Protein AF-G9BDI1-F1 (afdb_monomer)

InterPro domains:
  IPR001003 MHC class II, alpha chain, N-terminal [PF00993] (4-80)
  IPR001003 MHC class II, alpha chain, N-terminal [SM00920] (2-82)
  IPR003006 Immunoglobulin/major histocompatibility complex, conserved site [PS00290] (160-166)
  IPR003597 Immunoglobulin C1-set [PF07654] (90-169)
  IPR003597 Immunoglobulin C1-set [SM00407] (101-172)
  IPR007110 Immunoglobulin-like domain [PS50835] (84-174)
  IPR011162 MHC classes I/II-like antigen recognition protein [SSF54452] (2-79)
  IPR013783 Immunoglobulin-like fold [G3DSA:2.60.40.10] (76-177)
  IPR014745 MHC class II, alpha/beta chain, N-terminal [G3DSA:3.10.320.10] (1-74)
  IPR036179 Immunoglobulin-like domain superfamily [SSF48726] (84-177)
  IPR050160 Major Histocompatibility Complex/Immunoglobulin [PTHR19944] (19-177)

Structure (mmCIF, N/CA/C/O backbone):
data_AF-G9BDI1-F1
#
_entry.id   AF-G9BDI1-F1
#
loop_
_atom_site.group_PDB
_atom_site.id
_atom_site.type_symbol
_atom_site.label_atom_id
_atom_site.label_alt_id
_atom_site.label_comp_id
_atom_site.label_asym_id
_atom_site.label_entity_id
_atom_site.label_seq_id
_atom_site.pdbx_PDB_ins_code
_atom_site.Cartn_x
_atom_site.Cartn_y
_atom_site.Cartn_z
_atom_site.occupancy
_atom_site.B_iso_or_equiv
_atom_site.auth_seq_id
_atom_site.auth_comp_id
_atom_site.auth_asym_id
_atom_site.auth_atom_id
_atom_site.pdbx_PDB_model_num
ATOM 1 N N . LEU A 1 1 ? -13.506 -18.077 -15.151 1.00 86.12 1 LEU A N 1
ATOM 2 C CA . LEU A 1 1 ? -12.200 -17.583 -15.634 1.00 86.12 1 LEU A CA 1
ATOM 3 C C . LEU A 1 1 ? -11.584 -16.848 -14.458 1.00 86.12 1 LEU A C 1
ATOM 5 O O . LEU A 1 1 ? -12.329 -16.108 -13.832 1.00 86.12 1 LEU A O 1
ATOM 9 N N . HIS A 1 2 ? -10.319 -17.114 -14.142 1.00 93.38 2 HIS A N 1
ATOM 10 C CA . HIS A 1 2 ? -9.583 -16.470 -13.048 1.00 93.38 2 HIS A CA 1
ATOM 11 C C . HIS A 1 2 ? -8.566 -15.480 -13.629 1.00 93.38 2 HIS A C 1
ATOM 13 O O . HIS A 1 2 ? -8.151 -15.653 -14.781 1.00 93.38 2 HIS A O 1
ATOM 19 N N . VAL A 1 3 ? -8.195 -14.456 -12.863 1.00 93.06 3 VAL A N 1
ATOM 20 C CA . VAL A 1 3 ? -7.241 -13.411 -13.256 1.00 93.06 3 VAL A CA 1
ATOM 21 C C . VAL A 1 3 ? -5.969 -13.552 -12.431 1.00 93.06 3 VAL A C 1
ATOM 23 O O . VAL A 1 3 ? -5.988 -13.362 -11.219 1.00 93.06 3 VAL A O 1
ATOM 26 N N . ASP A 1 4 ? -4.866 -13.848 -13.108 1.00 94.00 4 ASP A N 1
ATOM 27 C CA . ASP A 1 4 ? -3.515 -13.806 -12.549 1.00 94.00 4 ASP A CA 1
ATOM 28 C C . ASP A 1 4 ? -2.854 -12.489 -12.978 1.00 94.00 4 ASP A C 1
ATOM 30 O O . ASP A 1 4 ? -2.823 -12.166 -14.172 1.00 94.00 4 ASP A O 1
ATOM 34 N N . LEU A 1 5 ? -2.393 -11.702 -12.005 1.00 94.94 5 LEU A N 1
ATOM 35 C CA . LEU A 1 5 ? -1.815 -10.383 -12.224 1.00 94.94 5 LEU A CA 1
ATOM 36 C C . LEU A 1 5 ? -0.450 -10.254 -11.542 1.00 94.94 5 LEU A C 1
ATOM 38 O O . LEU A 1 5 ? -0.341 -10.237 -10.314 1.00 94.94 5 LEU A O 1
ATOM 42 N N . SER A 1 6 ? 0.573 -10.039 -12.369 1.00 95.19 6 SER A N 1
ATOM 43 C CA . SER A 1 6 ? 1.916 -9.642 -11.949 1.00 95.19 6 SER A CA 1
ATOM 44 C C . SER A 1 6 ? 2.091 -8.132 -12.079 1.00 95.19 6 SER A C 1
ATOM 46 O O . SER A 1 6 ? 1.862 -7.566 -13.149 1.00 95.19 6 SER A O 1
ATOM 48 N N . ILE A 1 7 ? 2.549 -7.487 -11.011 1.00 95.06 7 ILE A N 1
ATOM 49 C CA . ILE A 1 7 ? 2.829 -6.051 -10.959 1.00 95.06 7 ILE A CA 1
ATOM 50 C C . ILE A 1 7 ? 4.327 -5.873 -10.743 1.00 95.06 7 ILE A C 1
ATOM 52 O O . ILE A 1 7 ? 4.850 -6.342 -9.740 1.00 95.06 7 ILE A O 1
ATOM 56 N N . THR A 1 8 ? 4.989 -5.154 -11.652 1.00 96.19 8 THR A N 1
ATOM 57 C CA . THR A 1 8 ? 6.371 -4.682 -11.490 1.00 96.19 8 THR A CA 1
ATOM 58 C C . THR A 1 8 ? 6.379 -3.167 -11.632 1.00 96.19 8 THR A C 1
ATOM 60 O O . THR A 1 8 ? 6.117 -2.630 -12.710 1.00 96.19 8 THR A O 1
ATOM 63 N N . GLY A 1 9 ? 6.681 -2.466 -10.545 1.00 94.94 9 GLY A N 1
ATOM 64 C CA . GLY A 1 9 ? 6.759 -1.010 -10.498 1.00 94.94 9 GLY A CA 1
ATOM 65 C C . GLY A 1 9 ? 8.125 -0.542 -10.016 1.00 94.94 9 GLY A C 1
ATOM 66 O O . GLY A 1 9 ? 8.7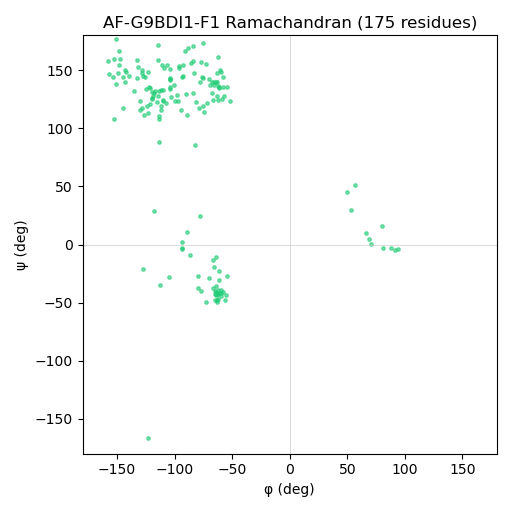70 -1.206 -9.208 1.00 94.94 9 GLY A O 1
ATOM 67 N N . CYS A 1 10 ? 8.581 0.613 -10.497 1.00 96.38 10 CYS A N 1
ATOM 68 C CA . CYS A 1 10 ? 9.775 1.256 -9.961 1.00 96.38 10 CYS A CA 1
ATOM 69 C C . CYS A 1 10 ? 9.709 2.779 -10.076 1.00 96.38 10 CYS A C 1
ATOM 71 O O . CYS A 1 10 ? 9.176 3.345 -11.033 1.00 96.38 10 CYS A O 1
ATOM 73 N N . SER A 1 11 ? 10.320 3.446 -9.103 1.00 93.44 11 SER A N 1
ATOM 74 C CA . SER A 1 11 ? 10.605 4.876 -9.120 1.00 93.44 11 SER A CA 1
ATOM 75 C C . SER A 1 11 ? 12.112 5.099 -8.926 1.00 93.44 11 SER A C 1
ATOM 77 O O . SER A 1 11 ? 12.920 4.177 -9.063 1.00 93.44 11 SER A O 1
ATOM 79 N N . ASP A 1 12 ? 12.529 6.333 -8.643 1.00 89.12 12 ASP A N 1
ATOM 80 C CA . ASP A 1 12 ? 13.918 6.599 -8.254 1.00 89.12 12 ASP A CA 1
ATOM 81 C C . ASP A 1 12 ? 14.228 6.035 -6.858 1.00 89.12 12 ASP A C 1
ATOM 83 O O . ASP A 1 12 ? 15.356 5.620 -6.595 1.00 89.12 12 ASP A O 1
ATOM 87 N N . THR A 1 13 ? 13.224 5.944 -5.985 1.00 89.69 13 THR A N 1
ATOM 88 C CA . THR A 1 13 ? 13.365 5.540 -4.578 1.00 89.69 13 THR A CA 1
ATOM 89 C C . THR A 1 13 ? 12.707 4.204 -4.273 1.00 89.69 13 THR A C 1
ATOM 91 O O . THR A 1 13 ? 13.269 3.409 -3.529 1.00 89.69 13 THR A O 1
ATOM 94 N N . ASP A 1 14 ? 11.585 3.909 -4.916 1.00 92.12 14 ASP A N 1
ATOM 95 C CA . ASP A 1 14 ? 10.694 2.807 -4.558 1.00 92.12 14 ASP A CA 1
ATOM 96 C C . ASP A 1 14 ? 10.724 1.713 -5.626 1.00 92.12 14 ASP A C 1
ATOM 98 O O . ASP A 1 14 ? 11.052 1.960 -6.791 1.00 92.12 14 ASP A O 1
ATOM 102 N N . GLY A 1 15 ? 10.416 0.491 -5.215 1.00 94.69 15 GLY A N 1
ATOM 103 C CA . GLY A 1 15 ? 10.271 -0.670 -6.082 1.00 94.69 15 GLY A CA 1
ATOM 104 C C . GLY A 1 15 ? 9.090 -1.498 -5.607 1.00 94.69 15 GLY A C 1
ATOM 105 O O . GLY A 1 15 ? 8.847 -1.566 -4.407 1.00 94.69 15 GLY A O 1
ATOM 106 N N . GLU A 1 16 ? 8.375 -2.093 -6.550 1.00 96.12 16 GLU A N 1
ATOM 107 C CA . GLU A 1 16 ? 7.196 -2.915 -6.308 1.00 96.12 16 GLU A CA 1
ATOM 108 C C . GLU A 1 16 ? 7.282 -4.178 -7.165 1.00 96.12 16 GLU A C 1
ATOM 110 O O . GLU A 1 16 ? 7.573 -4.086 -8.359 1.00 96.12 16 GLU A O 1
ATOM 115 N N . GLU A 1 17 ? 7.049 -5.336 -6.555 1.00 97.38 17 GLU A N 1
ATOM 116 C CA . GLU A 1 17 ? 6.894 -6.612 -7.252 1.00 97.38 17 GLU A CA 1
ATOM 117 C C . GLU A 1 17 ? 5.849 -7.436 -6.500 1.00 97.38 17 GLU A C 1
ATOM 119 O O . GLU A 1 17 ? 6.068 -7.788 -5.339 1.00 97.38 17 GLU A O 1
ATOM 124 N N . ALA A 1 18 ? 4.732 -7.749 -7.149 1.00 97.06 18 ALA A N 1
ATOM 125 C CA . ALA A 1 18 ? 3.635 -8.475 -6.523 1.00 97.06 18 ALA A CA 1
ATOM 126 C C . ALA A 1 18 ? 2.934 -9.419 -7.501 1.00 97.06 18 ALA A C 1
ATOM 128 O O . ALA A 1 18 ? 2.734 -9.087 -8.671 1.00 97.06 18 ALA A O 1
ATOM 129 N N . TYR A 1 19 ? 2.507 -10.570 -6.990 1.00 96.31 19 TYR A N 1
ATOM 130 C CA . TYR A 1 19 ? 1.666 -11.539 -7.680 1.00 96.31 19 TYR A CA 1
ATOM 131 C C . TYR A 1 19 ? 0.309 -11.608 -6.991 1.00 96.31 19 TYR A C 1
ATOM 133 O O . TYR A 1 19 ? 0.221 -11.706 -5.763 1.00 96.31 19 TYR A O 1
ATOM 141 N N . ASN A 1 20 ? -0.749 -11.553 -7.794 1.00 94.88 20 ASN A N 1
ATOM 142 C CA . ASN A 1 20 ? -2.122 -11.485 -7.323 1.00 94.88 20 ASN A CA 1
ATOM 143 C C . ASN A 1 20 ? -2.993 -12.487 -8.078 1.00 94.88 20 ASN A C 1
ATOM 145 O O . ASN A 1 20 ? -2.843 -12.645 -9.290 1.00 94.88 20 ASN A O 1
ATOM 149 N N . LEU A 1 21 ? -3.947 -13.094 -7.377 1.00 94.00 21 LEU A N 1
ATOM 150 C CA . LEU A 1 21 ? -4.941 -13.998 -7.946 1.00 94.00 21 LEU A CA 1
ATOM 151 C C . LEU A 1 21 ? -6.342 -13.484 -7.607 1.00 94.00 21 LEU A C 1
ATOM 153 O O . LEU A 1 21 ? -6.685 -13.337 -6.439 1.00 94.00 21 LEU A O 1
ATOM 157 N N . ASP A 1 22 ? -7.138 -13.177 -8.630 1.00 92.56 22 ASP A N 1
ATOM 158 C CA . ASP A 1 22 ? -8.509 -12.654 -8.512 1.00 92.56 22 ASP A CA 1
ATOM 159 C C . ASP A 1 22 ? -8.652 -11.410 -7.613 1.00 92.56 22 ASP A C 1
ATOM 161 O O . ASP A 1 22 ? -9.699 -11.167 -7.016 1.00 92.56 22 ASP A O 1
ATOM 165 N N . GLY A 1 23 ? -7.603 -10.588 -7.544 1.00 90.56 23 GLY A N 1
ATOM 166 C CA . GLY A 1 23 ? -7.587 -9.366 -6.735 1.00 90.56 23 GLY A CA 1
ATOM 167 C C . GLY A 1 23 ? -6.995 -9.520 -5.339 1.00 90.56 23 GLY A C 1
ATOM 168 O O . GLY A 1 23 ? -6.845 -8.509 -4.655 1.00 90.56 23 GLY A O 1
ATOM 169 N N . GLU A 1 24 ? -6.620 -10.737 -4.947 1.00 91.44 24 GLU A N 1
ATOM 170 C CA . GLU A 1 24 ? -5.961 -11.026 -3.676 1.00 91.44 24 GLU A CA 1
ATOM 171 C C . GLU A 1 24 ? -4.452 -11.195 -3.871 1.00 91.44 24 GLU A C 1
ATOM 173 O O . GLU A 1 24 ? -3.993 -11.855 -4.807 1.00 91.44 24 GLU A O 1
ATOM 178 N N . GLU A 1 25 ? -3.671 -10.611 -2.968 1.00 94.25 25 GLU A N 1
ATOM 179 C CA . GLU A 1 25 ? -2.214 -10.724 -2.958 1.00 94.25 25 GLU A CA 1
ATOM 180 C C . GLU A 1 25 ? -1.810 -12.136 -2.526 1.00 94.25 25 GLU A C 1
ATOM 182 O O . GLU A 1 25 ? -2.139 -12.584 -1.427 1.00 94.25 25 GLU A O 1
ATOM 187 N N . VAL A 1 26 ? -1.060 -12.843 -3.371 1.00 95.38 26 VAL A N 1
ATOM 188 C CA . VAL A 1 26 ? -0.556 -14.189 -3.049 1.00 95.38 26 VAL A CA 1
ATOM 189 C C . VAL A 1 26 ? 0.931 -14.179 -2.715 1.00 95.38 26 VAL A C 1
ATOM 191 O O . VAL A 1 26 ? 1.378 -15.001 -1.909 1.00 95.38 26 VAL A O 1
ATOM 194 N N . TRP A 1 27 ? 1.682 -13.221 -3.271 1.00 97.00 27 TRP A N 1
ATOM 195 C CA . TRP A 1 27 ? 3.091 -12.990 -2.965 1.00 97.00 27 TRP A CA 1
ATOM 196 C C . TRP A 1 27 ? 3.515 -11.554 -3.290 1.00 97.00 27 TRP A C 1
ATOM 198 O O . TRP A 1 27 ? 3.048 -10.986 -4.274 1.00 97.00 27 TRP A O 1
ATOM 208 N N . TYR A 1 28 ? 4.440 -10.979 -2.522 1.00 97.56 28 TYR A N 1
ATOM 209 C CA . TYR A 1 28 ? 5.106 -9.722 -2.880 1.00 97.56 28 TYR A CA 1
ATOM 210 C C . TYR A 1 28 ? 6.553 -9.647 -2.376 1.00 97.56 28 TYR A C 1
ATOM 212 O O . TYR A 1 28 ? 6.947 -10.347 -1.437 1.00 97.56 28 TYR A O 1
ATOM 220 N N . ALA A 1 29 ? 7.357 -8.777 -2.988 1.00 97.69 29 ALA A N 1
ATOM 221 C CA . ALA A 1 29 ? 8.722 -8.497 -2.563 1.00 97.69 29 ALA A CA 1
ATOM 222 C C . ALA A 1 29 ? 8.761 -7.365 -1.527 1.00 97.69 29 ALA A C 1
ATOM 224 O O . ALA A 1 29 ? 8.558 -6.193 -1.835 1.00 97.69 29 ALA A O 1
ATOM 225 N N . ASP A 1 30 ? 9.113 -7.698 -0.290 1.00 96.56 30 ASP A N 1
ATOM 226 C CA . ASP A 1 30 ? 9.438 -6.715 0.737 1.00 96.56 30 ASP A CA 1
ATOM 227 C C . ASP A 1 30 ? 10.900 -6.284 0.557 1.00 96.56 30 ASP A C 1
ATOM 229 O O . ASP A 1 30 ? 11.821 -6.850 1.153 1.00 96.56 30 ASP A O 1
ATOM 233 N N . PHE A 1 31 ? 11.126 -5.291 -0.308 1.00 95.88 31 PHE A N 1
ATOM 234 C CA . PHE A 1 31 ? 12.465 -4.757 -0.588 1.00 95.88 31 PHE A CA 1
ATOM 235 C C . PHE A 1 31 ? 13.104 -4.051 0.618 1.00 95.88 31 PHE A C 1
ATOM 237 O O . PHE A 1 31 ? 14.325 -3.891 0.659 1.00 95.88 31 PHE A O 1
ATOM 244 N N . VAL A 1 32 ? 12.306 -3.646 1.614 1.00 93.44 32 VAL A N 1
ATOM 245 C CA . VAL A 1 32 ? 12.812 -3.035 2.851 1.00 93.44 32 VAL A CA 1
ATOM 246 C C . VAL A 1 32 ? 13.470 -4.102 3.723 1.00 93.44 32 VAL A C 1
ATOM 248 O O . VAL A 1 32 ? 14.613 -3.933 4.149 1.00 93.44 32 VAL A O 1
ATOM 251 N N . ASN A 1 33 ? 12.781 -5.224 3.942 1.00 95.81 33 ASN A N 1
ATOM 252 C CA . ASN A 1 33 ? 13.272 -6.331 4.769 1.00 95.81 33 ASN A CA 1
ATOM 253 C C . ASN A 1 33 ? 13.992 -7.431 3.972 1.00 95.81 33 ASN A C 1
ATOM 255 O O . ASN A 1 33 ? 14.440 -8.417 4.554 1.00 95.81 33 ASN A O 1
ATOM 259 N N . LYS A 1 34 ? 14.131 -7.253 2.657 1.00 96.31 34 LYS A N 1
ATOM 260 C CA . LYS A 1 34 ? 14.833 -8.134 1.718 1.00 96.31 34 LYS A CA 1
ATOM 261 C C . LYS A 1 34 ? 14.327 -9.575 1.700 1.00 96.31 34 LYS A C 1
ATOM 263 O O . LYS A 1 34 ? 15.105 -10.522 1.837 1.00 96.31 34 LYS A O 1
ATOM 268 N N . ARG A 1 35 ? 13.014 -9.744 1.556 1.00 96.81 35 ARG A N 1
ATOM 269 C CA . ARG A 1 35 ? 12.365 -11.062 1.551 1.00 96.81 35 ARG A CA 1
ATOM 270 C C . ARG A 1 35 ? 11.134 -11.088 0.652 1.00 96.81 35 ARG A C 1
ATOM 272 O O . ARG A 1 35 ? 10.483 -10.068 0.455 1.00 96.81 35 ARG A O 1
ATOM 279 N N . GLY A 1 36 ? 10.790 -12.273 0.157 1.00 97.06 36 GLY A N 1
ATOM 280 C CA . GLY A 1 36 ? 9.450 -12.537 -0.366 1.00 97.06 36 GLY A CA 1
ATOM 281 C C . GLY A 1 36 ? 8.463 -12.722 0.786 1.00 97.06 36 GLY A C 1
ATOM 282 O O . GLY A 1 36 ? 8.828 -13.264 1.833 1.00 97.06 36 GLY A O 1
ATOM 283 N N . VAL A 1 37 ? 7.236 -12.254 0.609 1.00 96.62 37 VAL A N 1
ATOM 284 C CA . VAL A 1 37 ? 6.155 -12.374 1.588 1.00 96.62 37 VAL A CA 1
ATOM 285 C C . VAL A 1 37 ? 4.965 -13.035 0.926 1.00 96.62 37 VAL A C 1
ATOM 287 O O . VAL A 1 37 ? 4.576 -12.636 -0.162 1.00 96.62 37 VAL A O 1
ATOM 290 N N . GLU A 1 38 ? 4.374 -14.011 1.603 1.00 95.69 38 GLU A N 1
ATOM 291 C CA . GLU A 1 38 ? 3.181 -14.738 1.166 1.00 95.69 38 GLU A CA 1
ATOM 292 C C . GLU A 1 38 ? 2.042 -14.387 2.139 1.00 95.69 38 GLU A C 1
ATOM 294 O O . GLU A 1 38 ? 1.891 -15.056 3.162 1.00 95.69 38 GLU A O 1
ATOM 299 N N . PRO A 1 39 ? 1.277 -13.300 1.896 1.00 93.75 39 PRO A N 1
ATOM 300 C CA . PRO A 1 39 ? 0.327 -12.728 2.864 1.00 93.75 39 PRO A CA 1
ATOM 301 C C . PRO A 1 39 ? -0.996 -13.508 2.970 1.00 93.75 39 PRO A C 1
ATOM 303 O O . PRO A 1 39 ? -2.032 -12.970 3.356 1.00 93.75 39 PRO A O 1
ATOM 306 N N . GLN A 1 40 ? -0.963 -14.787 2.620 1.00 91.62 40 GLN A N 1
ATOM 307 C CA . GLN A 1 40 ? -2.126 -15.652 2.545 1.00 91.62 40 GLN A CA 1
ATOM 308 C C . GLN A 1 40 ? -2.726 -15.903 3.939 1.00 91.62 40 GLN A C 1
ATOM 310 O O . GLN A 1 40 ? -1.982 -16.117 4.903 1.00 91.62 40 GLN A O 1
ATOM 315 N N . PRO A 1 41 ? -4.064 -15.925 4.075 1.00 89.69 41 PRO A N 1
ATOM 316 C CA . PRO A 1 41 ? -4.706 -16.255 5.340 1.00 89.69 41 PRO A CA 1
ATOM 317 C C . PRO A 1 41 ? -4.352 -17.662 5.834 1.00 89.69 41 PRO A C 1
ATOM 319 O O . PRO A 1 41 ? -4.197 -18.594 5.054 1.00 89.69 41 PRO A O 1
ATOM 322 N N . SER A 1 42 ? -4.334 -17.860 7.150 1.00 89.44 42 SER A N 1
ATOM 323 C CA . SER A 1 42 ? -3.971 -19.150 7.759 1.00 89.44 42 SER A CA 1
ATOM 324 C C . SER A 1 42 ? -4.952 -20.298 7.486 1.00 89.44 42 SER A C 1
ATOM 326 O O . SER A 1 42 ? -4.632 -21.447 7.780 1.00 89.44 42 SER A O 1
ATOM 328 N N . PHE A 1 43 ? -6.150 -20.005 6.970 1.00 89.31 43 PHE A N 1
ATOM 329 C CA . PHE A 1 43 ? -7.174 -21.012 6.686 1.00 89.31 43 PHE A CA 1
ATOM 330 C C . PHE A 1 43 ? -7.047 -21.655 5.298 1.00 89.31 43 PHE A C 1
ATOM 332 O O . PHE A 1 43 ? -7.782 -22.605 5.028 1.00 89.31 43 PHE A O 1
ATOM 339 N N . ILE A 1 44 ? -6.182 -21.142 4.414 1.00 89.50 44 ILE A N 1
ATOM 340 C CA . ILE A 1 44 ? -5.971 -21.731 3.086 1.00 89.50 44 ILE A CA 1
ATOM 341 C C . ILE A 1 44 ? -4.764 -22.667 3.081 1.00 89.50 44 ILE A C 1
ATOM 343 O O . ILE A 1 44 ? -3.822 -22.492 3.856 1.00 89.50 44 ILE A O 1
ATOM 347 N N . ASP A 1 45 ? -4.780 -23.638 2.168 1.00 92.19 45 ASP A N 1
ATOM 348 C CA . ASP A 1 45 ? -3.586 -24.416 1.858 1.00 92.19 45 ASP A CA 1
ATOM 349 C C . ASP A 1 45 ? -2.510 -23.477 1.306 1.00 92.19 45 ASP A C 1
ATOM 351 O O . ASP A 1 45 ? -2.740 -22.732 0.352 1.00 92.19 45 ASP A O 1
ATOM 355 N N . HIS A 1 46 ? 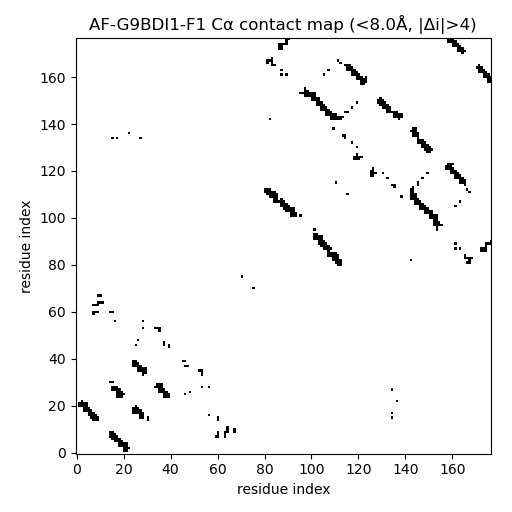-1.343 -23.499 1.943 1.00 89.88 46 HIS A N 1
ATOM 356 C CA . HIS A 1 46 ? -0.287 -22.536 1.677 1.00 89.88 46 HIS A CA 1
ATOM 357 C C . HIS A 1 46 ? 0.295 -22.702 0.268 1.00 89.88 46 HIS A C 1
ATOM 359 O O . HIS A 1 46 ? 0.788 -23.772 -0.102 1.00 89.88 46 HIS A O 1
ATOM 365 N N . ILE A 1 47 ? 0.266 -21.617 -0.502 1.00 89.62 47 ILE A N 1
ATOM 366 C CA . ILE A 1 47 ? 0.849 -21.515 -1.836 1.00 89.62 47 ILE A CA 1
ATOM 367 C C . ILE A 1 47 ? 2.255 -20.938 -1.689 1.00 89.62 47 ILE A C 1
ATOM 369 O O . ILE A 1 47 ? 2.413 -19.789 -1.283 1.00 89.62 47 ILE A O 1
ATOM 373 N N . SER A 1 48 ? 3.266 -21.723 -2.049 1.00 91.38 48 SER A N 1
ATOM 374 C CA . SER A 1 48 ? 4.669 -21.312 -1.971 1.00 91.38 48 SER A CA 1
ATOM 375 C C . SER A 1 48 ? 5.244 -20.969 -3.342 1.00 91.38 48 SER A C 1
ATOM 377 O O . SER A 1 48 ? 5.004 -21.694 -4.314 1.00 91.38 48 SER A O 1
ATOM 379 N N . TYR A 1 49 ? 6.097 -19.952 -3.401 1.00 91.44 49 TYR A N 1
ATOM 380 C CA . TYR A 1 49 ? 6.862 -19.622 -4.603 1.00 91.44 49 TYR A CA 1
ATOM 381 C C . TYR A 1 49 ? 8.242 -20.287 -4.621 1.00 91.44 49 TYR A C 1
ATOM 383 O O . TYR A 1 49 ? 8.819 -20.628 -3.589 1.00 91.44 49 TYR A O 1
ATOM 391 N N . VAL A 1 50 ? 8.783 -20.496 -5.825 1.00 92.62 50 VAL A N 1
ATOM 392 C CA . VAL A 1 50 ? 10.072 -21.179 -6.003 1.00 92.62 50 VAL A CA 1
ATOM 393 C C . VAL A 1 50 ? 11.220 -20.400 -5.361 1.00 92.62 50 VAL A C 1
ATOM 395 O O . VAL A 1 50 ? 11.233 -19.163 -5.338 1.00 92.62 50 VAL A O 1
ATOM 398 N N . GLU A 1 51 ? 12.223 -21.126 -4.871 1.00 93.31 51 GLU A N 1
ATOM 399 C CA . GLU A 1 51 ? 13.453 -20.516 -4.372 1.00 93.31 51 GLU A CA 1
ATOM 400 C C . GLU A 1 51 ? 14.075 -19.610 -5.450 1.00 93.31 51 GLU A C 1
ATOM 402 O O . GLU A 1 51 ? 14.119 -19.954 -6.632 1.00 93.31 51 GLU A O 1
ATOM 407 N N . GLY A 1 52 ? 14.519 -18.417 -5.046 1.00 95.38 52 GLY A N 1
ATOM 408 C CA . GLY A 1 52 ? 15.042 -17.399 -5.961 1.00 95.38 52 GLY A CA 1
ATOM 409 C C . GLY A 1 52 ? 14.006 -16.398 -6.484 1.00 95.38 52 GLY A C 1
ATOM 410 O O . GLY A 1 52 ? 14.403 -15.423 -7.116 1.00 95.38 52 GLY A O 1
ATOM 411 N N . THR A 1 53 ? 12.712 -16.546 -6.170 1.00 96.88 53 THR A N 1
ATOM 412 C CA . THR A 1 53 ? 11.671 -15.581 -6.594 1.00 96.88 53 THR A CA 1
ATOM 413 C C . THR A 1 53 ? 11.983 -14.146 -6.147 1.00 96.88 53 THR A C 1
ATOM 415 O O . THR A 1 53 ? 11.907 -13.223 -6.953 1.00 96.88 53 THR A O 1
ATOM 418 N N . TYR A 1 54 ? 12.436 -13.946 -4.904 1.00 97.88 54 TYR A N 1
ATOM 419 C CA . TYR A 1 54 ? 12.851 -12.618 -4.431 1.00 97.88 54 TYR A CA 1
ATOM 420 C C . TYR A 1 54 ? 14.093 -12.081 -5.174 1.00 97.88 54 TYR A C 1
ATOM 422 O O . TYR A 1 54 ? 14.126 -10.914 -5.552 1.00 97.88 54 TYR A O 1
ATOM 430 N N . ALA A 1 55 ? 15.088 -12.928 -5.460 1.00 97.88 55 ALA A N 1
ATOM 431 C CA . ALA A 1 55 ? 16.269 -12.513 -6.225 1.00 97.88 55 ALA A CA 1
ATOM 432 C C . ALA A 1 55 ? 15.904 -12.104 -7.667 1.00 97.88 55 ALA A C 1
ATOM 434 O O . ALA A 1 55 ? 16.465 -11.152 -8.211 1.00 97.88 55 ALA A O 1
ATOM 435 N N . ASN A 1 56 ? 14.921 -12.780 -8.271 1.00 97.12 56 ASN A N 1
ATOM 436 C CA . ASN A 1 56 ? 14.363 -12.379 -9.561 1.00 97.12 56 ASN A CA 1
ATOM 437 C C . ASN A 1 56 ? 13.666 -11.016 -9.471 1.00 97.12 56 ASN A C 1
ATOM 439 O O . ASN A 1 56 ? 13.870 -10.184 -10.351 1.00 97.12 56 ASN A O 1
ATOM 443 N N . ALA A 1 57 ? 12.920 -10.748 -8.395 1.00 97.62 57 ALA A N 1
ATOM 444 C CA . ALA A 1 57 ? 12.314 -9.437 -8.166 1.00 97.62 57 ALA A CA 1
ATOM 445 C C . ALA A 1 57 ? 13.378 -8.326 -8.074 1.00 97.62 57 ALA A C 1
ATOM 447 O O . ALA A 1 57 ? 13.229 -7.270 -8.687 1.00 97.62 57 ALA A O 1
ATOM 448 N N . GLU A 1 58 ? 14.505 -8.566 -7.394 1.00 97.38 58 GLU A N 1
ATOM 449 C CA . GLU A 1 58 ? 15.627 -7.614 -7.360 1.00 97.38 58 GLU A CA 1
ATOM 450 C C . GLU A 1 58 ? 16.218 -7.355 -8.757 1.00 97.38 58 GLU A C 1
ATOM 452 O O . GLU A 1 58 ? 16.500 -6.206 -9.113 1.00 97.38 58 GLU A O 1
ATOM 457 N N . ALA A 1 59 ? 16.368 -8.399 -9.578 1.00 97.38 59 ALA A N 1
ATOM 458 C CA . ALA A 1 59 ? 16.818 -8.258 -10.962 1.00 97.38 59 ALA A CA 1
ATOM 459 C C . ALA A 1 59 ? 15.806 -7.468 -11.816 1.00 97.38 59 ALA A C 1
ATOM 461 O O . ALA A 1 59 ? 16.194 -6.556 -12.555 1.00 97.38 59 ALA A O 1
ATOM 462 N N . ASN A 1 60 ? 14.508 -7.745 -11.663 1.00 97.56 60 ASN A N 1
ATOM 463 C CA . ASN A 1 60 ? 13.428 -7.025 -12.340 1.00 97.56 60 ASN A CA 1
ATOM 464 C C . ASN A 1 60 ? 13.438 -5.533 -11.987 1.00 97.56 60 ASN A C 1
ATOM 466 O O . ASN A 1 60 ? 13.288 -4.691 -12.875 1.00 97.56 60 ASN A O 1
ATOM 470 N N . GLN A 1 61 ? 13.724 -5.174 -10.732 1.00 97.44 61 GLN A N 1
ATOM 471 C CA . GLN A 1 61 ? 13.856 -3.775 -10.316 1.00 97.44 61 GLN A CA 1
ATOM 472 C C . GLN A 1 61 ? 15.006 -3.045 -11.022 1.00 97.44 61 GLN A C 1
ATOM 474 O O . GLN A 1 61 ? 14.856 -1.885 -11.423 1.00 97.44 61 GLN A O 1
ATOM 479 N N . GLN A 1 62 ? 16.147 -3.707 -11.230 1.00 95.94 62 GLN A N 1
ATOM 480 C CA . GLN A 1 62 ? 17.265 -3.120 -11.979 1.00 95.94 62 GLN A CA 1
ATOM 481 C C . GLN A 1 62 ? 16.886 -2.861 -13.442 1.00 95.94 62 GLN A C 1
ATOM 483 O O . GLN A 1 62 ? 17.161 -1.782 -13.979 1.00 95.94 62 GLN A O 1
ATOM 488 N N . ILE A 1 63 ? 16.208 -3.826 -14.069 1.00 97.19 63 ILE A N 1
ATOM 489 C CA . ILE A 1 63 ? 15.715 -3.709 -15.445 1.00 97.19 63 ILE A CA 1
ATOM 490 C C . ILE A 1 63 ? 14.688 -2.576 -15.544 1.00 97.19 63 ILE A C 1
ATOM 492 O O . ILE A 1 63 ? 14.823 -1.705 -16.406 1.00 97.19 63 ILE A O 1
ATOM 496 N N . CYS A 1 64 ? 13.714 -2.532 -14.631 1.00 97.75 64 CYS A N 1
ATOM 497 C CA . CYS A 1 64 ? 12.685 -1.496 -14.590 1.00 97.75 64 CYS A CA 1
ATOM 498 C C . CYS A 1 64 ? 13.307 -0.098 -14.515 1.00 97.75 64 CYS A C 1
ATOM 500 O O . CYS A 1 64 ? 12.980 0.773 -15.320 1.00 97.75 64 CYS A O 1
ATOM 502 N N . ARG A 1 65 ? 14.275 0.118 -13.616 1.00 96.81 65 ARG A N 1
ATOM 503 C CA . ARG A 1 65 ? 14.934 1.425 -13.446 1.00 96.81 65 ARG A CA 1
ATOM 504 C C . ARG A 1 65 ? 15.765 1.825 -14.666 1.00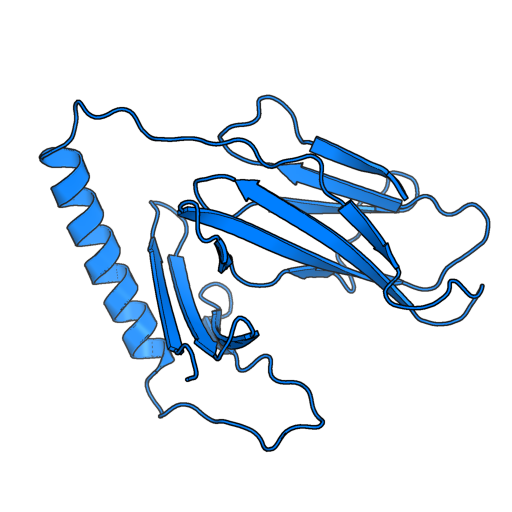 96.81 65 ARG A C 1
ATOM 506 O O . ARG A 1 65 ? 15.772 2.997 -15.050 1.00 96.81 65 ARG A O 1
ATOM 513 N N . SER A 1 66 ? 16.429 0.862 -15.308 1.00 96.56 66 SER A N 1
ATOM 514 C CA . SER A 1 66 ? 17.140 1.089 -16.573 1.00 96.56 66 SER A CA 1
ATOM 515 C C . SER A 1 66 ? 16.177 1.524 -17.684 1.00 96.56 66 SER A C 1
ATOM 517 O O . SER A 1 66 ? 16.393 2.543 -18.346 1.00 96.56 66 SER A O 1
ATOM 519 N N . ASN A 1 67 ? 15.054 0.817 -17.824 1.00 96.56 67 ASN A N 1
ATOM 520 C CA . ASN A 1 67 ? 14.011 1.149 -18.791 1.00 96.56 67 ASN A CA 1
ATOM 521 C C . ASN A 1 67 ? 13.383 2.514 -18.497 1.00 96.56 67 ASN A C 1
ATOM 523 O O . ASN A 1 67 ? 13.238 3.324 -19.408 1.00 96.56 67 ASN A O 1
ATOM 527 N N . LEU A 1 68 ? 13.103 2.823 -17.229 1.00 94.81 68 LEU A N 1
ATOM 528 C CA . LEU A 1 68 ? 12.581 4.119 -16.804 1.00 94.81 68 LEU A CA 1
ATOM 529 C C . LEU A 1 68 ? 13.517 5.269 -17.204 1.00 94.81 68 LEU A C 1
ATOM 531 O O . LEU A 1 68 ? 13.050 6.308 -17.673 1.00 94.81 68 LEU A O 1
ATOM 535 N N . LYS A 1 69 ? 14.840 5.093 -17.078 1.00 94.50 69 LYS A N 1
ATOM 536 C CA . LYS A 1 69 ? 15.832 6.083 -17.530 1.00 94.50 69 LYS A CA 1
ATOM 537 C C . LYS A 1 69 ? 15.770 6.308 -19.045 1.00 94.50 69 LYS A C 1
ATOM 539 O O . LYS A 1 69 ? 15.813 7.457 -19.495 1.00 94.50 69 LYS A O 1
ATOM 544 N N . ASN A 1 70 ? 15.640 5.235 -19.822 1.00 95.62 70 ASN A N 1
ATOM 545 C CA . ASN A 1 70 ? 15.502 5.316 -21.277 1.00 95.62 70 ASN A CA 1
ATOM 546 C C . ASN A 1 70 ? 14.189 6.008 -21.673 1.00 95.62 70 ASN A C 1
ATOM 548 O O . ASN A 1 70 ? 14.219 6.964 -22.448 1.00 95.62 70 ASN A O 1
ATOM 552 N N . SER A 1 71 ? 13.063 5.610 -21.073 1.00 93.94 71 SER A N 1
ATOM 553 C CA . SER A 1 71 ? 11.748 6.216 -21.312 1.00 93.94 71 SER A CA 1
ATOM 554 C C . SER A 1 71 ? 11.738 7.702 -20.970 1.00 93.94 71 SER A C 1
ATOM 556 O O . SER A 1 71 ? 11.301 8.507 -21.782 1.00 93.94 71 SER A O 1
ATOM 558 N N . ARG A 1 72 ? 12.31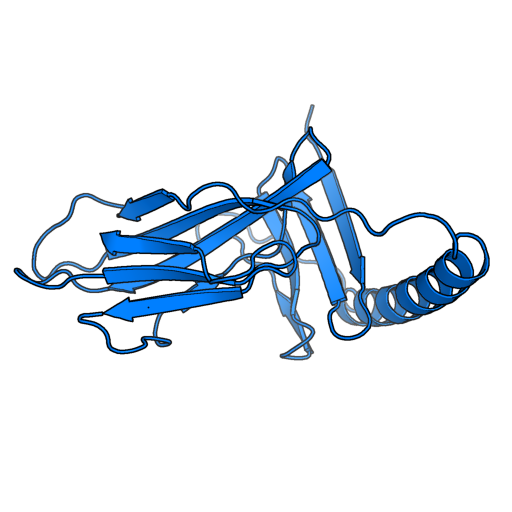3 8.110 -19.831 1.00 92.56 72 ARG A N 1
ATOM 559 C CA . ARG A 1 72 ? 12.451 9.534 -19.464 1.00 92.56 72 ARG A CA 1
ATOM 560 C C . ARG A 1 72 ? 13.294 10.332 -20.458 1.00 92.56 72 ARG A C 1
ATOM 562 O O . ARG A 1 72 ? 13.055 11.521 -20.632 1.00 92.56 72 ARG A O 1
ATOM 569 N N . SER A 1 73 ? 14.270 9.695 -21.103 1.00 93.75 73 SER A N 1
ATOM 570 C CA . SER A 1 73 ? 15.113 10.346 -22.111 1.00 93.75 73 SER A CA 1
ATOM 571 C C . SER A 1 73 ? 14.377 10.496 -23.448 1.00 93.75 73 SER A C 1
ATOM 573 O O . SER A 1 73 ? 14.483 11.540 -24.089 1.00 93.75 73 SER A O 1
ATOM 575 N N . GLY A 1 74 ? 13.609 9.477 -23.853 1.00 94.62 74 GLY A N 1
ATOM 576 C CA . GLY A 1 74 ? 12.828 9.478 -25.096 1.00 94.62 74 GLY A CA 1
ATOM 577 C C . GLY A 1 74 ? 11.504 10.249 -25.021 1.00 94.62 74 GLY A C 1
ATOM 578 O O . GLY A 1 74 ? 11.052 10.772 -26.032 1.00 94.62 74 GLY A O 1
ATOM 579 N N . MET A 1 75 ? 10.904 10.353 -23.834 1.00 93.94 75 MET A N 1
ATOM 580 C CA . MET A 1 75 ? 9.585 10.955 -23.583 1.00 93.94 75 MET A CA 1
ATOM 581 C C . MET A 1 75 ? 9.665 12.184 -22.666 1.00 93.94 75 MET A C 1
ATOM 583 O O . MET A 1 75 ? 8.729 12.485 -21.930 1.00 93.94 75 MET A O 1
ATOM 587 N N . LYS A 1 76 ? 10.794 12.898 -22.686 1.00 89.81 76 LYS A N 1
ATOM 588 C CA . LYS A 1 76 ? 11.091 14.024 -21.780 1.00 89.81 76 LYS A CA 1
ATOM 589 C C . LYS A 1 76 ? 10.033 15.140 -21.764 1.00 89.81 76 LYS A C 1
ATOM 591 O O . LYS A 1 76 ? 9.919 15.842 -20.766 1.00 89.81 76 LYS A O 1
ATOM 596 N N . ASP A 1 77 ? 9.295 15.300 -22.863 1.00 92.00 77 ASP A N 1
ATOM 597 C CA . ASP A 1 77 ? 8.309 16.367 -23.054 1.00 92.00 77 ASP A CA 1
ATOM 598 C C . ASP A 1 77 ? 6.880 15.929 -22.665 1.00 92.00 77 ASP A C 1
ATOM 600 O O . ASP A 1 77 ? 5.959 16.744 -22.701 1.00 92.00 77 ASP A O 1
ATOM 604 N N . ILE A 1 78 ? 6.679 14.659 -22.278 1.00 89.62 78 ILE A N 1
ATOM 605 C CA . 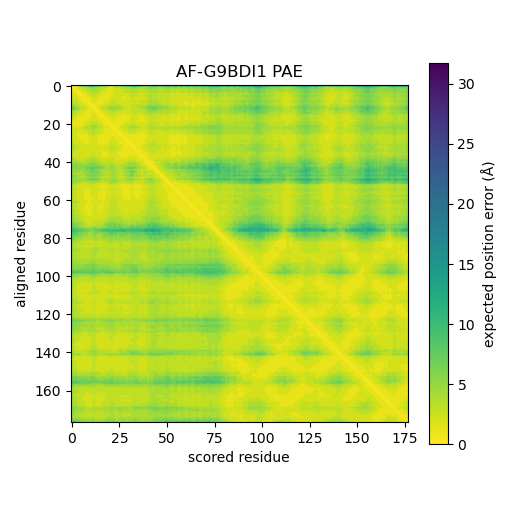ILE A 1 78 ? 5.389 14.163 -21.786 1.00 89.62 78 ILE A CA 1
ATOM 606 C C . ILE A 1 78 ? 5.243 14.543 -20.304 1.00 89.62 78 ILE A C 1
ATOM 608 O O . ILE A 1 78 ? 6.095 14.168 -19.489 1.00 89.62 78 ILE A O 1
ATOM 612 N N . PRO A 1 79 ? 4.181 15.277 -19.920 1.00 90.12 79 PRO A N 1
ATOM 613 C CA . PRO A 1 79 ? 3.912 15.579 -18.521 1.00 90.12 79 PRO A CA 1
ATOM 614 C C . PRO A 1 79 ? 3.759 14.306 -17.688 1.00 90.12 79 PRO A C 1
ATOM 616 O O . PRO A 1 79 ? 3.198 13.313 -18.141 1.00 90.12 79 PRO A O 1
ATOM 619 N N . LYS A 1 80 ? 4.233 14.346 -16.441 1.00 89.75 80 LYS A N 1
ATOM 620 C CA . LYS A 1 80 ? 4.005 13.248 -15.499 1.00 89.75 80 LYS A CA 1
ATOM 621 C C . LYS A 1 80 ? 2.564 13.300 -15.013 1.00 89.75 80 LYS A C 1
ATOM 623 O O . LYS A 1 80 ? 2.178 14.285 -14.383 1.00 89.75 80 LYS A O 1
ATOM 628 N N . GLU A 1 81 ? 1.822 12.238 -15.284 1.00 92.56 81 GLU A N 1
ATOM 629 C CA . GLU A 1 81 ? 0.472 12.040 -14.774 1.00 92.56 81 GLU A CA 1
ATOM 630 C C . GLU A 1 81 ? 0.481 11.925 -13.250 1.00 92.56 81 GLU A C 1
ATOM 632 O O . GLU A 1 81 ? 1.414 11.375 -12.648 1.00 92.56 81 GLU A O 1
ATOM 637 N N . LYS A 1 82 ? -0.521 12.549 -12.636 1.00 96.00 82 LYS A N 1
ATOM 638 C CA . LYS A 1 82 ? -0.671 12.658 -11.193 1.00 96.00 82 LYS A CA 1
ATOM 639 C C . LYS A 1 82 ? -2.146 12.798 -10.858 1.00 96.00 82 LYS A C 1
ATOM 641 O O . LYS A 1 82 ? -2.697 13.888 -11.004 1.00 96.00 82 LYS A O 1
ATOM 646 N N . ASP A 1 83 ? -2.714 11.742 -10.306 1.00 97.19 83 ASP A N 1
ATOM 647 C CA . ASP A 1 83 ? -4.102 11.711 -9.876 1.00 97.19 83 ASP A CA 1
ATOM 648 C C . ASP A 1 83 ? -4.165 11.684 -8.349 1.00 97.19 83 ASP A C 1
ATOM 650 O O . ASP A 1 83 ? -3.517 10.845 -7.709 1.00 97.19 83 ASP A O 1
ATOM 654 N N . PRO A 1 84 ? -4.865 12.639 -7.717 1.00 97.81 84 PRO A N 1
ATOM 655 C CA . PRO A 1 84 ? -5.011 12.650 -6.273 1.00 97.81 84 PRO A CA 1
ATOM 656 C C . PRO A 1 84 ? -5.913 11.498 -5.811 1.00 97.81 84 PRO A C 1
ATOM 658 O O . PRO A 1 84 ? -6.921 11.225 -6.459 1.00 97.81 84 PRO A O 1
ATOM 661 N N . PRO A 1 85 ? -5.612 10.858 -4.664 1.00 98.19 85 PRO A N 1
ATOM 662 C CA . PRO A 1 85 ? -6.524 9.881 -4.087 1.00 98.19 85 PRO A CA 1
ATOM 663 C C . PRO A 1 85 ? -7.875 10.522 -3.771 1.00 98.19 85 PRO A C 1
ATOM 665 O O . PRO A 1 85 ? -7.956 11.688 -3.374 1.00 98.19 85 PRO A O 1
ATOM 668 N N . SER A 1 86 ? -8.930 9.718 -3.868 1.00 97.56 86 SER A N 1
ATOM 669 C CA . SER A 1 86 ? -10.226 10.052 -3.279 1.00 97.56 86 SER A CA 1
ATOM 670 C C . SER A 1 86 ? -10.117 10.162 -1.755 1.00 97.56 86 SER A C 1
ATOM 672 O O . SER A 1 86 ? -9.176 9.639 -1.149 1.00 97.56 86 SER A O 1
ATOM 674 N N . THR A 1 87 ? -11.094 10.815 -1.116 1.00 96.88 87 THR A N 1
ATOM 675 C CA . THR A 1 87 ? -11.186 10.844 0.350 1.00 96.88 87 THR A CA 1
ATOM 676 C C . THR A 1 87 ? -11.124 9.413 0.898 1.00 96.88 87 THR A C 1
ATOM 678 O O . THR A 1 87 ? -11.934 8.581 0.479 1.00 96.88 87 THR A O 1
ATOM 681 N N . PRO A 1 88 ? -10.173 9.103 1.798 1.00 97.81 88 PRO A N 1
ATOM 682 C CA . PRO A 1 88 ? -10.013 7.748 2.297 1.00 97.81 88 PRO A CA 1
ATOM 683 C C . PRO A 1 88 ? -11.236 7.330 3.113 1.00 97.81 88 PRO A C 1
ATOM 685 O O . PRO A 1 88 ? -11.778 8.115 3.890 1.00 97.81 88 PRO A O 1
ATOM 688 N N . MET A 1 89 ? -11.660 6.081 2.952 1.00 98.31 89 MET A N 1
ATOM 689 C CA . MET A 1 89 ? -12.734 5.503 3.757 1.00 98.31 89 MET A CA 1
ATOM 690 C C . MET A 1 89 ? -12.137 4.845 4.992 1.00 98.31 89 MET A C 1
ATOM 692 O O . MET A 1 89 ? -11.223 4.031 4.865 1.00 98.31 89 MET A O 1
ATOM 696 N N . ILE A 1 90 ? -12.672 5.168 6.168 1.00 98.19 90 ILE A N 1
ATOM 697 C CA . ILE A 1 90 ? -12.254 4.579 7.440 1.00 98.19 90 ILE A CA 1
ATOM 698 C C . ILE A 1 90 ? -13.413 3.817 8.086 1.00 98.19 90 ILE A C 1
ATOM 700 O O . ILE A 1 90 ? -14.527 4.334 8.180 1.00 98.19 90 ILE A O 1
ATOM 704 N N . TYR A 1 91 ? -13.171 2.574 8.495 1.00 97.81 91 TYR A N 1
ATOM 705 C CA . TYR A 1 91 ? -14.182 1.715 9.115 1.00 97.81 91 TYR A CA 1
ATOM 706 C C . TYR A 1 91 ? -13.534 0.604 9.948 1.00 97.81 91 TYR A C 1
ATOM 708 O O . TYR A 1 91 ? -12.374 0.258 9.732 1.00 97.81 91 TYR A O 1
ATOM 716 N N . SER A 1 92 ? -14.270 0.040 10.907 1.00 98.00 92 SER A N 1
ATOM 717 C CA . SER A 1 92 ? -13.829 -1.144 11.648 1.00 98.00 92 SER A CA 1
ATOM 718 C C . SER A 1 92 ? -14.147 -2.418 10.865 1.00 98.00 92 SER A C 1
ATOM 720 O O . SER A 1 92 ? -15.144 -2.478 10.144 1.00 98.00 92 SER A O 1
ATOM 722 N N . ARG A 1 93 ? -13.297 -3.439 11.002 1.00 97.12 93 ARG A N 1
ATOM 723 C CA . ARG A 1 93 ? -13.528 -4.765 10.414 1.00 97.12 93 ARG A CA 1
ATOM 724 C C . ARG A 1 93 ? -14.781 -5.410 10.999 1.00 97.12 93 ARG A C 1
ATOM 726 O O . ARG A 1 93 ? -15.636 -5.873 10.252 1.00 97.12 93 ARG A O 1
ATOM 733 N N . ASP A 1 94 ? -14.866 -5.401 12.324 1.00 97.19 94 ASP A N 1
ATOM 734 C CA . ASP A 1 94 ? -15.942 -6.021 13.087 1.00 97.19 94 ASP A CA 1
ATOM 735 C C . ASP A 1 94 ? -16.768 -4.958 13.820 1.00 97.19 94 ASP A C 1
ATOM 737 O O . ASP A 1 94 ? -16.398 -3.775 13.873 1.00 97.19 94 ASP A O 1
ATOM 741 N N . VAL A 1 95 ? -17.889 -5.374 14.413 1.00 96.12 95 VAL A N 1
ATOM 742 C CA . VAL A 1 95 ? -18.696 -4.507 15.282 1.00 96.12 95 VAL A CA 1
ATOM 743 C C . VAL A 1 95 ? -17.831 -4.003 16.439 1.00 96.12 95 VAL A C 1
ATOM 745 O O . VAL A 1 95 ? -17.057 -4.749 17.034 1.00 96.12 95 VAL A O 1
ATOM 748 N N . VAL A 1 96 ? -17.930 -2.708 16.737 1.00 96.38 96 VAL A N 1
ATOM 749 C CA . VAL A 1 96 ? -17.129 -2.081 17.790 1.00 96.38 96 VAL A CA 1
ATOM 750 C C . VAL A 1 96 ? -17.668 -2.492 19.155 1.00 96.38 96 VAL A C 1
ATOM 752 O O . VAL A 1 96 ? -18.759 -2.081 19.548 1.00 96.38 96 VAL A O 1
ATOM 755 N N . GLU A 1 97 ? -16.866 -3.249 19.896 1.00 96.25 97 GLU A N 1
ATOM 756 C CA . GLU A 1 97 ? -17.125 -3.614 21.285 1.00 96.25 97 GLU A CA 1
ATOM 757 C C . GLU A 1 97 ? -15.992 -3.088 22.172 1.00 96.25 97 GLU A C 1
ATOM 759 O O . GLU A 1 97 ? -14.812 -3.344 21.930 1.00 96.25 97 GLU A O 1
ATOM 764 N N . THR A 1 98 ? -16.343 -2.319 23.204 1.00 96.06 98 THR A N 1
ATOM 765 C CA . THR A 1 98 ? -15.362 -1.745 24.133 1.00 96.06 98 THR A CA 1
ATOM 766 C C . THR A 1 98 ? -14.540 -2.845 24.799 1.00 96.06 98 THR A C 1
ATOM 768 O O . THR A 1 98 ? -15.095 -3.728 25.449 1.00 96.06 98 THR A O 1
ATOM 771 N N . GLY A 1 99 ? -13.213 -2.749 24.700 1.00 94.69 99 GLY A N 1
ATOM 772 C CA . GLY A 1 99 ? -12.296 -3.714 25.311 1.00 94.69 99 GLY A CA 1
ATOM 773 C C . GLY A 1 99 ? -12.074 -5.009 24.520 1.00 94.69 99 GLY A C 1
ATOM 774 O O . GLY A 1 99 ? -11.242 -5.805 24.949 1.00 94.69 99 GLY A O 1
ATOM 775 N N . ALA A 1 100 ? -12.753 -5.216 23.388 1.00 97.19 100 ALA A N 1
ATOM 776 C CA . ALA A 1 100 ? -12.499 -6.339 22.485 1.00 97.19 100 ALA A CA 1
ATOM 777 C C . ALA A 1 100 ? -11.523 -5.938 21.367 1.00 97.19 100 ALA A C 1
ATOM 779 O O . ALA A 1 100 ? -11.557 -4.808 20.887 1.00 97.19 100 ALA A O 1
ATOM 780 N N . GLU A 1 101 ? -10.647 -6.848 20.943 1.00 97.88 101 GLU A N 1
ATOM 781 C CA . GLU A 1 101 ? -9.739 -6.598 19.816 1.00 97.88 101 GLU A CA 1
ATOM 782 C C . GLU A 1 101 ? -10.517 -6.382 18.513 1.00 97.88 101 GLU A C 1
ATOM 784 O O . GLU A 1 101 ? -11.502 -7.066 18.235 1.00 97.88 101 GLU A O 1
ATOM 789 N N . ASN A 1 102 ? -10.070 -5.424 17.703 1.00 97.94 102 ASN A N 1
ATOM 790 C CA . ASN A 1 102 ? -10.638 -5.135 16.392 1.00 97.94 102 ASN A CA 1
ATOM 791 C C . ASN A 1 102 ? -9.539 -4.555 15.476 1.00 97.94 102 ASN A C 1
ATOM 793 O O . ASN A 1 102 ? -8.386 -4.359 15.870 1.00 97.94 102 ASN A O 1
ATOM 797 N N . THR A 1 103 ? -9.869 -4.288 14.218 1.00 98.25 103 THR A N 1
ATOM 798 C CA . THR A 1 103 ? -8.970 -3.669 13.243 1.00 98.25 103 THR A CA 1
ATOM 799 C C . THR A 1 103 ? -9.666 -2.496 12.569 1.00 98.25 103 THR A C 1
ATOM 801 O O . THR A 1 103 ? -10.714 -2.677 11.949 1.00 98.25 103 THR A O 1
ATOM 804 N N . LEU A 1 104 ? -9.070 -1.305 12.634 1.00 98.38 104 LEU A N 1
ATOM 805 C CA . LEU A 1 104 ? -9.453 -0.195 11.766 1.00 98.38 104 LEU A CA 1
ATOM 806 C C . LEU A 1 104 ? -8.848 -0.386 10.384 1.00 98.38 104 LEU A C 1
ATOM 808 O O . LEU A 1 104 ? -7.698 -0.793 10.238 1.00 98.38 104 LEU A O 1
ATOM 812 N N . ILE A 1 105 ? -9.636 -0.075 9.367 1.00 98.69 105 ILE A N 1
ATOM 813 C CA . ILE A 1 105 ? -9.280 -0.175 7.961 1.00 98.69 105 ILE A CA 1
ATOM 814 C C . ILE A 1 105 ? -9.358 1.228 7.372 1.00 98.69 105 ILE A C 1
ATOM 816 O O . ILE A 1 105 ? -10.379 1.895 7.507 1.00 98.69 105 ILE A O 1
ATOM 820 N N . CYS A 1 106 ? -8.285 1.661 6.715 1.00 98.69 106 CYS A N 1
ATOM 821 C CA . CYS A 1 106 ? -8.243 2.864 5.896 1.00 98.69 106 CYS A CA 1
ATOM 822 C C . CYS A 1 106 ? -8.034 2.467 4.437 1.00 98.69 106 CYS A C 1
ATOM 824 O O . CYS A 1 106 ? -6.948 2.026 4.051 1.00 98.69 106 CYS A O 1
ATOM 826 N N . HIS A 1 107 ? -9.086 2.609 3.637 1.00 98.50 107 HIS A N 1
ATOM 827 C CA . HIS A 1 107 ? -9.077 2.305 2.215 1.00 98.50 107 HIS A CA 1
ATOM 828 C C . HIS A 1 107 ? -8.851 3.576 1.391 1.00 98.50 107 HIS A C 1
ATOM 830 O O . HIS A 1 107 ? -9.611 4.541 1.497 1.00 98.50 107 HIS A O 1
ATOM 836 N N . VAL A 1 108 ? -7.814 3.559 0.557 1.00 98.69 108 VAL A N 1
ATOM 837 C CA . VAL A 1 108 ? -7.379 4.665 -0.302 1.00 98.69 108 VAL A CA 1
ATOM 838 C C . VAL A 1 108 ? -7.443 4.200 -1.753 1.00 98.69 108 VAL A C 1
ATOM 840 O O . VAL A 1 108 ? -6.933 3.129 -2.071 1.00 98.69 108 VAL A O 1
ATOM 843 N N . THR A 1 109 ? -8.043 4.986 -2.647 1.00 98.44 109 THR A N 1
ATOM 844 C CA . THR A 1 109 ? -8.214 4.613 -4.062 1.00 98.44 109 THR A CA 1
ATOM 845 C C . THR A 1 109 ? -8.187 5.834 -4.983 1.00 98.44 109 THR A C 1
ATOM 847 O O . THR A 1 109 ? -8.301 6.970 -4.511 1.00 98.44 109 THR A O 1
ATOM 850 N N . GLY A 1 110 ? -8.054 5.603 -6.289 1.00 98.00 110 GLY A N 1
ATOM 851 C CA . GLY A 1 110 ? -8.131 6.632 -7.325 1.00 98.00 110 GLY A CA 1
ATOM 852 C C . GLY A 1 110 ? -6.849 7.443 -7.502 1.00 98.00 110 GLY A C 1
ATOM 853 O O . GLY A 1 110 ? -6.904 8.523 -8.076 1.00 98.00 110 GLY A O 1
ATOM 854 N N . PHE A 1 111 ? -5.712 6.972 -6.980 1.00 98.25 111 PHE A N 1
ATOM 855 C CA . PHE A 1 111 ? -4.454 7.718 -7.037 1.00 98.25 111 PHE A CA 1
ATOM 856 C C . PHE A 1 111 ? -3.477 7.176 -8.073 1.00 98.25 111 PHE A C 1
ATOM 858 O O . PHE A 1 111 ? -3.411 5.975 -8.330 1.00 98.25 111 PHE A O 1
ATOM 865 N N . PHE A 1 112 ? -2.645 8.073 -8.588 1.00 96.88 112 PHE A N 1
ATOM 866 C CA . PHE A 1 112 ? -1.461 7.749 -9.371 1.00 96.88 112 PHE A CA 1
ATOM 867 C C . PHE A 1 112 ? -0.409 8.854 -9.189 1.00 96.88 112 PHE A C 1
ATOM 869 O O . PHE A 1 112 ? -0.763 10.033 -9.242 1.00 96.88 112 PHE A O 1
ATOM 876 N N . PRO A 1 113 ? 0.890 8.551 -9.032 1.00 95.50 113 PRO A N 1
ATOM 877 C CA . PRO A 1 113 ? 1.509 7.226 -9.024 1.00 95.50 113 PRO A CA 1
ATOM 878 C C . PRO A 1 113 ? 1.447 6.529 -7.657 1.00 95.50 113 PRO A C 1
ATOM 880 O O . PRO A 1 113 ? 1.379 7.170 -6.614 1.00 95.50 113 PRO A O 1
ATOM 883 N N . ALA A 1 114 ? 1.564 5.204 -7.655 1.00 95.69 114 ALA A N 1
ATOM 884 C CA . ALA A 1 114 ? 1.760 4.432 -6.432 1.00 95.69 114 ALA A CA 1
ATOM 885 C C . ALA A 1 114 ? 3.207 4.508 -5.890 1.00 95.69 114 ALA A C 1
ATOM 887 O O . ALA A 1 114 ? 4.137 4.744 -6.672 1.00 95.69 114 ALA A O 1
ATOM 888 N N . PRO A 1 115 ? 3.429 4.256 -4.583 1.00 96.00 115 PRO A N 1
ATOM 889 C CA . PRO A 1 11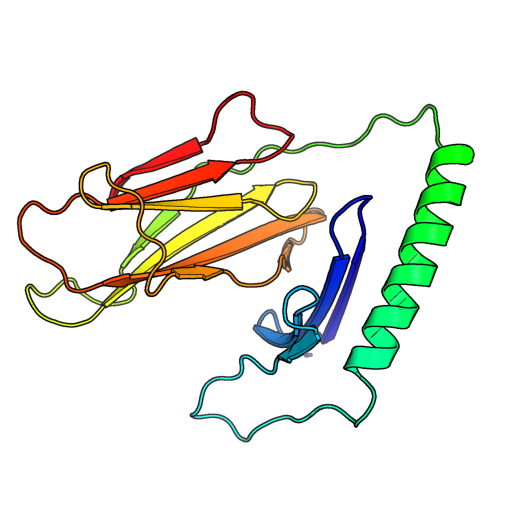5 ? 2.433 4.035 -3.525 1.00 96.00 115 PRO A CA 1
ATOM 890 C C . PRO A 1 115 ? 1.971 5.340 -2.844 1.00 96.00 115 PRO A C 1
ATOM 892 O O . PRO A 1 115 ? 2.596 6.395 -2.980 1.00 96.00 115 PRO A O 1
ATOM 895 N N . VAL A 1 116 ? 0.913 5.257 -2.032 1.00 97.38 116 VAL A N 1
ATOM 896 C CA . VAL A 1 116 ? 0.601 6.288 -1.024 1.00 97.38 116 VAL A CA 1
ATOM 897 C C . VAL A 1 116 ? 1.364 6.037 0.276 1.00 97.38 116 VAL A C 1
ATOM 899 O O . VAL A 1 116 ? 1.719 4.905 0.601 1.00 97.38 116 VAL A O 1
ATOM 902 N N . LYS A 1 117 ? 1.576 7.093 1.071 1.00 97.06 117 LYS A N 1
ATOM 903 C CA . LYS A 1 117 ? 2.022 6.956 2.467 1.00 97.06 117 LYS A CA 1
ATOM 904 C C . LYS A 1 117 ? 0.845 7.195 3.397 1.00 97.06 117 LYS A C 1
ATOM 906 O O . LYS A 1 117 ? 0.204 8.241 3.308 1.00 97.06 117 LYS A O 1
ATOM 911 N N . VAL A 1 118 ? 0.595 6.251 4.297 1.00 98.25 118 VAL A N 1
ATOM 912 C CA . VAL A 1 118 ? -0.491 6.325 5.278 1.00 98.25 118 VAL A CA 1
ATOM 913 C C . VAL A 1 118 ? 0.091 6.470 6.678 1.00 98.25 118 VAL A C 1
ATOM 915 O O . VAL A 1 118 ? 1.020 5.755 7.046 1.00 98.25 118 VAL A O 1
ATOM 918 N N . MET A 1 119 ? -0.452 7.403 7.454 1.00 98.25 119 MET A N 1
ATOM 919 C CA . MET A 1 119 ? -0.113 7.618 8.857 1.00 98.25 119 MET A CA 1
ATOM 920 C C . MET A 1 119 ? -1.373 7.495 9.705 1.00 98.25 119 MET A C 1
ATOM 922 O O . MET A 1 119 ? -2.403 8.074 9.362 1.00 98.25 119 MET A O 1
ATOM 926 N N . TRP A 1 120 ? -1.270 6.781 10.821 1.00 98.69 120 TRP A N 1
ATOM 927 C CA . TRP A 1 120 ? -2.351 6.648 11.788 1.00 98.69 120 TRP A CA 1
ATOM 928 C C . TRP A 1 120 ? -2.095 7.510 13.016 1.00 98.69 120 TRP A C 1
ATOM 930 O O . TRP A 1 120 ?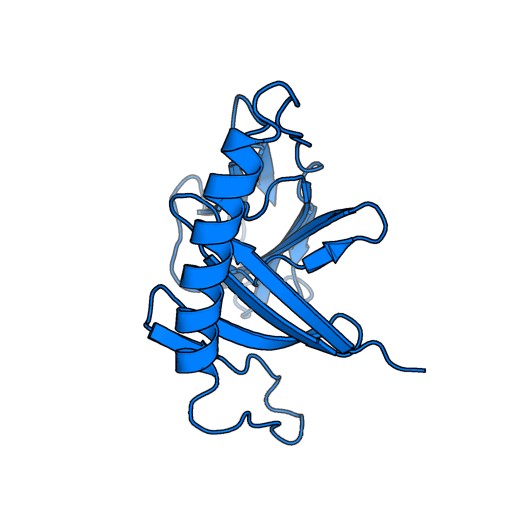 -0.959 7.603 13.492 1.00 98.69 120 TRP A O 1
ATOM 940 N N . THR A 1 121 ? -3.157 8.093 13.567 1.00 98.50 121 THR A N 1
ATOM 941 C CA . THR A 1 121 ? -3.106 8.707 14.895 1.00 98.50 121 THR A CA 1
ATOM 942 C C . THR A 1 121 ? -4.225 8.201 15.792 1.00 98.50 121 THR A C 1
ATOM 944 O O . THR A 1 121 ? -5.303 7.858 15.313 1.00 98.50 121 THR A O 1
ATOM 947 N N . LYS A 1 122 ? -3.950 8.176 17.096 1.00 98.25 122 LYS A N 1
ATOM 948 C CA . LYS A 1 122 ? -4.913 7.988 18.178 1.00 98.25 122 LYS A CA 1
ATOM 949 C C . LYS A 1 122 ? -4.833 9.209 19.085 1.00 98.25 122 LYS A C 1
ATOM 951 O O . LYS A 1 122 ? -3.763 9.498 19.616 1.00 98.25 122 LYS A O 1
ATOM 956 N N . ASN A 1 123 ? -5.934 9.935 19.264 1.00 97.25 123 ASN A N 1
ATOM 957 C CA . ASN A 1 123 ? -5.991 11.149 20.088 1.00 97.25 123 ASN A CA 1
ATOM 958 C C . ASN A 1 123 ? -4.858 12.140 19.738 1.00 97.25 123 ASN A C 1
ATOM 960 O O . ASN A 1 123 ? -4.160 12.655 20.613 1.00 97.25 123 ASN A O 1
ATOM 964 N N . ASN A 1 124 ? -4.648 12.350 18.432 1.00 95.94 124 ASN A N 1
ATOM 965 C CA . ASN A 1 124 ? -3.620 13.211 17.834 1.00 95.94 124 ASN A CA 1
ATOM 966 C C . ASN A 1 124 ? -2.164 12.754 18.055 1.00 95.94 124 ASN A C 1
ATOM 968 O O . ASN A 1 124 ? -1.235 13.499 17.740 1.00 95.94 124 ASN A O 1
ATOM 972 N N . GLN A 1 125 ? -1.940 11.546 18.572 1.00 97.81 125 GLN A N 1
ATOM 973 C CA . GLN A 1 125 ? -0.613 10.949 18.709 1.00 97.81 125 GLN A CA 1
ATOM 974 C C . GLN A 1 125 ? -0.400 9.883 17.640 1.00 97.81 125 GLN A C 1
ATOM 976 O O . GLN A 1 125 ? -1.269 9.043 17.419 1.00 97.81 125 GLN A O 1
ATOM 981 N N . ASN A 1 126 ? 0.758 9.909 16.979 1.00 97.69 126 ASN A N 1
ATOM 982 C CA . ASN A 1 126 ? 1.100 8.918 15.960 1.00 97.69 126 ASN A CA 1
ATOM 983 C C . ASN A 1 126 ? 1.138 7.509 16.561 1.00 97.69 126 ASN A C 1
ATOM 985 O O . ASN A 1 126 ? 1.750 7.301 17.609 1.00 97.69 126 ASN A O 1
ATOM 989 N N . VAL A 1 127 ? 0.549 6.547 15.853 1.00 97.38 127 VAL A N 1
ATOM 990 C CA . VAL A 1 127 ? 0.615 5.122 16.193 1.00 97.38 127 VAL A CA 1
ATOM 991 C C . VAL A 1 127 ? 1.217 4.343 15.032 1.00 97.38 127 VAL A C 1
ATOM 993 O O . VAL A 1 127 ? 0.883 4.568 13.870 1.00 97.38 127 VAL A O 1
ATOM 996 N N . THR A 1 128 ? 2.150 3.452 15.353 1.00 97.00 128 THR A N 1
ATOM 997 C CA . THR A 1 128 ? 2.844 2.600 14.373 1.00 97.00 128 THR A CA 1
ATOM 998 C C . THR A 1 128 ? 2.778 1.121 14.734 1.00 97.00 128 THR A C 1
ATOM 1000 O O . THR A 1 128 ? 2.982 0.272 13.875 1.00 97.00 128 THR A O 1
ATOM 1003 N N . GLU A 1 129 ? 2.524 0.805 16.003 1.00 97.38 129 GLU A N 1
ATOM 1004 C CA . GLU A 1 129 ? 2.306 -0.567 16.455 1.00 97.38 129 GLU A CA 1
ATOM 1005 C C . GLU A 1 129 ? 0.976 -1.089 15.899 1.00 97.38 129 GLU A C 1
ATOM 1007 O O . GLU A 1 129 ? 0.000 -0.342 15.836 1.00 97.38 129 GLU A O 1
ATOM 1012 N N . GLY A 1 130 ? 0.959 -2.339 15.431 1.00 96.69 130 GLY A N 1
ATOM 1013 C CA . GLY A 1 130 ? -0.226 -2.942 14.810 1.00 96.69 130 GLY A CA 1
ATOM 1014 C C . GLY A 1 130 ? -0.610 -2.351 13.445 1.00 96.69 130 GLY A C 1
ATOM 1015 O O . GLY A 1 130 ? -1.646 -2.720 12.892 1.00 96.69 130 GLY A O 1
ATOM 1016 N N . VAL A 1 131 ? 0.193 -1.429 12.890 1.00 98.12 131 VAL A N 1
ATOM 1017 C CA . VAL A 1 131 ? -0.054 -0.843 11.567 1.00 98.12 131 VAL A CA 1
ATOM 1018 C C . VAL A 1 131 ? 0.512 -1.744 10.476 1.00 98.12 131 VAL A C 1
ATOM 1020 O O . VAL A 1 131 ? 1.688 -2.103 10.486 1.00 98.12 131 VAL A O 1
ATOM 1023 N N . SER A 1 132 ? -0.311 -2.038 9.476 1.00 96.19 132 SER A N 1
ATOM 1024 C CA . SER A 1 132 ? 0.114 -2.663 8.224 1.00 96.19 132 SER A CA 1
ATOM 1025 C C . SER A 1 132 ? -0.478 -1.932 7.022 1.00 96.19 132 SER A C 1
ATOM 1027 O O . SER A 1 132 ? -1.464 -1.197 7.125 1.00 96.19 132 SER A O 1
ATOM 1029 N N . ILE A 1 133 ? 0.144 -2.098 5.862 1.00 96.69 133 ILE A N 1
ATOM 1030 C CA . ILE A 1 133 ? -0.373 -1.633 4.577 1.00 96.69 133 ILE A CA 1
ATOM 1031 C C . ILE A 1 133 ? -0.017 -2.674 3.527 1.00 96.69 133 ILE A C 1
ATOM 1033 O O . ILE A 1 133 ? 1.056 -3.272 3.585 1.00 96.69 133 ILE A O 1
ATOM 1037 N N . ASN A 1 134 ? -0.949 -2.925 2.621 1.00 95.38 134 ASN A N 1
ATOM 1038 C CA . ASN A 1 134 ? -0.751 -3.863 1.529 1.00 95.38 134 ASN A CA 1
ATOM 1039 C C . ASN A 1 134 ?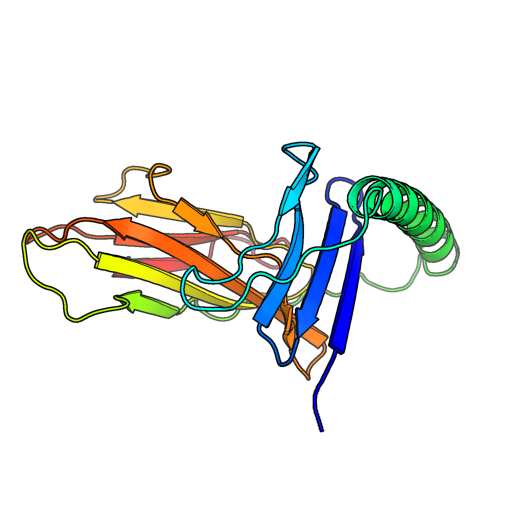 -0.020 -3.189 0.351 1.00 95.38 134 ASN A C 1
ATOM 1041 O O . ASN A 1 134 ? 0.162 -1.962 0.333 1.00 95.38 134 ASN A O 1
ATOM 1045 N N . VAL A 1 135 ? 0.388 -3.980 -0.637 1.00 95.44 135 VAL A N 1
ATOM 1046 C CA . VAL A 1 135 ? 1.027 -3.435 -1.839 1.00 95.44 135 VAL A CA 1
ATOM 1047 C C . VAL A 1 135 ? -0.013 -2.733 -2.729 1.00 95.44 135 VAL A C 1
ATOM 1049 O O . VAL A 1 135 ? -1.217 -2.987 -2.621 1.00 95.44 135 VAL A O 1
ATOM 1052 N N . PRO A 1 136 ? 0.384 -1.765 -3.572 1.00 95.69 136 PRO A N 1
ATOM 1053 C CA . PRO A 1 136 ? -0.547 -1.090 -4.466 1.00 95.69 136 PRO A CA 1
ATOM 1054 C C . PRO A 1 136 ? -1.167 -2.050 -5.479 1.00 95.69 136 PRO A C 1
ATOM 1056 O O . PRO A 1 136 ? -0.456 -2.720 -6.224 1.00 95.69 136 PRO A O 1
ATOM 1059 N N . TYR A 1 137 ? -2.496 -2.046 -5.566 1.00 95.88 137 TYR A N 1
ATOM 1060 C CA . TYR A 1 137 ? -3.240 -2.835 -6.545 1.00 95.88 137 TYR A CA 1
ATOM 1061 C C . TYR A 1 137 ? -3.879 -1.910 -7.595 1.00 95.88 137 TYR A C 1
ATOM 1063 O O . TYR A 1 137 ? -4.484 -0.905 -7.207 1.00 95.88 137 TYR A O 1
ATOM 1071 N N . PRO A 1 138 ? -3.765 -2.194 -8.904 1.00 95.75 138 PRO A N 1
ATOM 1072 C CA . PRO A 1 138 ? -4.342 -1.354 -9.946 1.00 95.75 138 PRO A CA 1
ATOM 1073 C C . PRO A 1 138 ? -5.862 -1.533 -10.048 1.00 95.75 138 PRO A C 1
ATOM 1075 O O . PRO A 1 138 ? -6.403 -2.627 -9.907 1.00 95.75 138 PRO A O 1
ATOM 1078 N N . ASN A 1 139 ? -6.562 -0.445 -10.328 1.00 95.62 139 ASN A N 1
ATOM 1079 C CA . ASN A 1 139 ? -7.970 -0.433 -10.694 1.00 95.62 139 ASN A CA 1
ATOM 1080 C C . ASN A 1 139 ? -8.123 -0.530 -12.224 1.00 95.62 139 ASN A C 1
ATOM 1082 O O . ASN A 1 139 ? -7.174 -0.300 -12.976 1.00 95.62 139 ASN A O 1
ATOM 1086 N N . ASP A 1 140 ? -9.343 -0.807 -12.692 1.00 92.69 140 ASP A N 1
ATOM 1087 C CA . ASP A 1 140 ? -9.658 -0.918 -14.127 1.00 92.69 140 ASP A CA 1
ATOM 1088 C C . ASP A 1 140 ? -9.407 0.388 -14.907 1.00 92.69 140 ASP A C 1
ATOM 1090 O O . ASP A 1 140 ? -9.197 0.367 -16.119 1.00 92.69 140 ASP A O 1
ATOM 1094 N N . ASP A 1 141 ? -9.410 1.530 -14.216 1.00 94.12 141 ASP A N 1
ATOM 1095 C CA . ASP A 1 141 ? -9.164 2.865 -14.769 1.00 94.12 141 ASP A CA 1
ATOM 1096 C C . ASP A 1 141 ? -7.680 3.279 -14.765 1.00 94.12 141 ASP A C 1
ATOM 1098 O O . ASP A 1 141 ? -7.367 4.429 -15.054 1.00 94.12 141 ASP A O 1
ATOM 1102 N N . SER A 1 142 ? -6.761 2.346 -14.487 1.00 89.62 142 SER A N 1
ATOM 1103 C CA . SER A 1 142 ? -5.306 2.568 -14.360 1.00 89.62 142 SER A CA 1
ATOM 1104 C C . SER A 1 142 ? -4.852 3.353 -13.120 1.00 89.62 142 SER A C 1
ATOM 1106 O O . SER A 1 142 ? -3.646 3.531 -12.930 1.00 89.62 142 SER A O 1
ATOM 1108 N N . SER A 1 143 ? -5.770 3.773 -12.243 1.00 96.69 143 SER A N 1
ATOM 1109 C CA . SER A 1 143 ? -5.415 4.269 -10.908 1.00 96.69 143 SER A CA 1
ATOM 1110 C C . SER A 1 143 ? -5.036 3.116 -9.970 1.00 96.69 143 SER A C 1
ATOM 1112 O O . SER A 1 143 ? -5.177 1.944 -10.313 1.00 96.69 143 SER A O 1
ATOM 1114 N N . PHE A 1 144 ? -4.566 3.425 -8.764 1.00 97.44 144 PHE A N 1
ATOM 1115 C CA . PHE A 1 144 ? -4.236 2.435 -7.740 1.00 97.44 144 PHE A CA 1
ATOM 1116 C C . PHE A 1 144 ? -5.146 2.535 -6.517 1.00 97.44 144 PHE A C 1
ATOM 1118 O O . PHE A 1 144 ? -5.739 3.578 -6.218 1.00 97.44 144 PHE A O 1
ATOM 1125 N N . ARG A 1 145 ? -5.201 1.428 -5.773 1.00 97.81 145 ARG A N 1
ATOM 1126 C CA . ARG A 1 145 ? -5.771 1.341 -4.431 1.00 97.81 145 ARG A CA 1
ATOM 1127 C C . ARG A 1 145 ? -4.800 0.696 -3.447 1.00 97.81 145 ARG A C 1
ATOM 1129 O O . ARG A 1 145 ? -4.029 -0.190 -3.809 1.00 97.81 145 ARG A O 1
ATOM 1136 N N . GLN A 1 146 ? -4.877 1.129 -2.192 1.00 97.56 146 GLN A N 1
ATOM 1137 C CA . GLN A 1 146 ? -4.180 0.544 -1.048 1.00 97.56 146 GLN A CA 1
ATOM 1138 C C . GLN A 1 146 ? -5.072 0.587 0.191 1.00 97.56 146 GLN A C 1
ATOM 1140 O O . GLN A 1 146 ? -5.905 1.473 0.368 1.00 97.56 146 GLN A O 1
ATOM 1145 N N . THR A 1 147 ? -4.875 -0.385 1.066 1.00 98.06 147 THR A N 1
ATOM 1146 C CA . THR A 1 147 ? -5.602 -0.572 2.312 1.00 98.06 147 THR A CA 1
ATOM 1147 C C . THR A 1 147 ? -4.603 -0.676 3.455 1.00 98.06 147 THR A C 1
ATOM 1149 O O . THR A 1 147 ? -3.865 -1.658 3.574 1.00 98.06 147 THR A O 1
ATOM 1152 N N . SER A 1 148 ? -4.598 0.336 4.320 1.00 98.56 148 SER A N 1
ATOM 1153 C CA . SER A 1 148 ? -3.871 0.288 5.586 1.00 98.56 148 SER A CA 1
ATOM 1154 C C . SER A 1 148 ? -4.780 -0.219 6.699 1.00 98.56 148 SER A C 1
ATOM 1156 O O . SER A 1 148 ? -5.981 0.047 6.704 1.00 98.56 148 SER A O 1
ATOM 1158 N N . ARG A 1 149 ? -4.211 -0.971 7.636 1.00 98.44 149 ARG A N 1
ATOM 1159 C CA . ARG A 1 149 ? -4.903 -1.565 8.776 1.00 98.44 149 ARG A CA 1
ATOM 1160 C C . ARG A 1 149 ? -4.199 -1.160 10.064 1.00 98.44 149 ARG A C 1
ATOM 1162 O O . ARG A 1 149 ? -2.975 -1.065 10.066 1.00 98.44 149 ARG A O 1
ATOM 1169 N N . LEU A 1 150 ? -4.967 -0.951 11.126 1.00 98.62 150 LEU A N 1
ATOM 1170 C CA . LEU A 1 150 ? -4.481 -0.691 12.478 1.00 98.62 150 LEU A CA 1
ATOM 1171 C C . LEU A 1 150 ? -5.200 -1.627 13.451 1.00 98.62 150 LEU A C 1
ATOM 1173 O O . LEU A 1 150 ? -6.417 -1.531 13.621 1.00 98.62 150 LEU A O 1
ATOM 1177 N N . GLU A 1 151 ? -4.453 -2.523 14.084 1.00 98.38 151 GLU A N 1
ATOM 1178 C CA . GLU A 1 151 ? -4.945 -3.309 15.218 1.00 98.38 151 GLU A CA 1
ATOM 1179 C C . GLU A 1 151 ? -5.182 -2.389 16.421 1.00 98.38 151 GLU A C 1
ATOM 1181 O O . GLU A 1 151 ? -4.336 -1.561 16.765 1.00 98.38 151 GLU A O 1
ATOM 1186 N N . PHE A 1 152 ? -6.356 -2.491 17.045 1.00 97.06 152 PHE A N 1
ATOM 1187 C CA . PHE A 1 152 ? -6.713 -1.640 18.176 1.00 97.06 152 PHE A CA 1
ATOM 1188 C C . PHE A 1 152 ? -7.712 -2.315 19.116 1.00 97.06 152 PHE A C 1
ATOM 1190 O O . PHE A 1 152 ? -8.446 -3.227 18.740 1.00 97.06 152 PHE A O 1
ATOM 1197 N N . VAL A 1 153 ? -7.763 -1.809 20.348 1.00 97.44 153 VAL A N 1
ATOM 1198 C CA . VAL A 1 153 ? -8.794 -2.144 21.333 1.00 97.44 153 VAL A CA 1
ATOM 1199 C C . VAL A 1 153 ? -9.622 -0.878 21.574 1.00 97.44 153 VAL A C 1
ATOM 1201 O O . VAL A 1 153 ? -9.085 0.081 22.141 1.00 97.44 153 VAL A O 1
ATOM 1204 N N . PRO A 1 154 ? -10.897 -0.823 21.141 1.00 95.62 154 PRO A N 1
ATOM 1205 C CA . PRO A 1 154 ? -11.727 0.366 21.265 1.00 95.62 154 PRO A CA 1
ATOM 1206 C C . PRO A 1 154 ? -11.934 0.757 22.729 1.00 95.62 154 PRO A C 1
ATOM 1208 O O . PRO A 1 154 ? -12.267 -0.087 23.567 1.00 95.62 154 PRO A O 1
ATOM 1211 N N . GLN A 1 155 ? -11.795 2.051 23.022 1.00 96.38 155 GLN A N 1
ATOM 1212 C CA . GLN A 1 155 ? -12.183 2.652 24.296 1.00 96.38 155 GLN A CA 1
ATOM 1213 C C . GLN A 1 155 ? -13.097 3.861 24.056 1.00 96.38 155 GLN A C 1
ATOM 1215 O O . GLN A 1 155 ? -12.901 4.592 23.081 1.00 96.38 155 GLN A O 1
ATOM 1220 N N . PRO A 1 156 ? -14.092 4.111 24.929 1.00 95.00 156 PRO A N 1
ATOM 1221 C CA . PRO A 1 156 ? -14.945 5.284 24.813 1.00 95.00 156 PRO A CA 1
ATOM 1222 C C . PRO A 1 156 ? -14.124 6.577 24.816 1.00 95.00 156 PRO A C 1
ATOM 1224 O O . PRO A 1 156 ? -13.328 6.811 25.724 1.00 95.00 156 PRO A O 1
ATOM 1227 N N . GLY A 1 157 ? -14.358 7.430 23.819 1.00 94.75 157 GLY A N 1
ATOM 1228 C CA . GLY A 1 157 ? -13.681 8.721 23.681 1.00 94.75 157 GLY A CA 1
ATOM 1229 C C . GLY A 1 157 ? -12.358 8.682 22.915 1.00 94.75 157 GLY A C 1
ATOM 1230 O O . GLY A 1 157 ? -11.795 9.750 22.684 1.00 94.75 157 GLY A O 1
ATOM 1231 N N . ASP A 1 158 ? -11.881 7.507 22.494 1.00 96.31 158 ASP A N 1
ATOM 1232 C CA . ASP A 1 158 ? -10.783 7.435 21.533 1.00 96.31 158 ASP A CA 1
ATOM 1233 C C . ASP A 1 158 ? -11.215 8.006 20.178 1.00 96.31 158 ASP A C 1
ATOM 1235 O O . ASP A 1 158 ? -12.299 7.700 19.685 1.00 96.31 158 ASP A O 1
ATOM 1239 N N . ILE A 1 159 ? -10.335 8.797 19.569 1.00 97.62 159 ILE A N 1
ATOM 1240 C CA . ILE A 1 159 ? -10.486 9.316 18.209 1.00 97.62 159 ILE A CA 1
ATOM 1241 C C . ILE A 1 159 ? -9.310 8.809 17.390 1.00 97.62 159 ILE A C 1
ATOM 1243 O O . ILE A 1 159 ? -8.153 9.038 17.763 1.00 97.62 159 ILE A O 1
ATOM 1247 N N . TYR A 1 160 ? -9.598 8.156 16.268 1.00 98.31 160 TYR A N 1
ATOM 1248 C CA . TYR A 1 160 ? -8.568 7.690 15.349 1.00 98.31 160 TYR A CA 1
ATOM 1249 C C . TYR A 1 160 ? -8.592 8.511 14.067 1.00 98.31 160 TYR A C 1
ATOM 1251 O O . TYR A 1 160 ? -9.622 9.043 13.655 1.00 98.31 160 TYR A O 1
ATOM 1259 N N . SER A 1 161 ? -7.446 8.628 13.406 1.00 98.31 161 SER A N 1
ATOM 1260 C CA . SER A 1 161 ? -7.400 9.213 12.069 1.00 98.31 161 SER A CA 1
ATOM 1261 C C . SER A 1 161 ? -6.410 8.506 11.162 1.00 98.31 161 SER A C 1
ATOM 1263 O O . SER A 1 161 ? -5.380 8.004 11.612 1.00 98.31 161 SER A O 1
ATOM 1265 N N . CYS A 1 162 ? -6.743 8.499 9.875 1.00 98.44 162 CYS A N 1
ATOM 1266 C CA . CYS A 1 162 ? -5.887 8.067 8.783 1.00 98.44 162 CYS A CA 1
ATOM 1267 C C . CYS A 1 162 ? -5.526 9.287 7.929 1.00 98.44 162 CYS A C 1
ATOM 1269 O O . CYS A 1 162 ? -6.412 9.933 7.365 1.00 98.44 162 CYS A O 1
ATOM 1271 N N . SER A 1 163 ? -4.235 9.597 7.827 1.00 98.38 163 SER A N 1
ATOM 1272 C CA . SER A 1 163 ? -3.695 10.677 6.998 1.00 98.38 163 SER A CA 1
ATOM 1273 C C . SER A 1 163 ? -2.920 10.107 5.812 1.00 98.38 163 SER A C 1
ATOM 1275 O O . SER A 1 163 ? -1.968 9.349 5.988 1.00 98.38 163 SER A O 1
ATOM 1277 N N . VAL A 1 164 ? -3.302 10.508 4.601 1.00 98.56 164 VAL A N 1
ATOM 1278 C CA . VAL A 1 164 ? -2.740 10.037 3.332 1.00 98.56 164 VAL A CA 1
ATOM 1279 C C . VAL A 1 164 ? -1.883 11.130 2.702 1.00 98.56 164 VAL A C 1
ATOM 1281 O O . VAL A 1 164 ? -2.371 12.219 2.401 1.00 98.56 164 VAL A O 1
ATOM 1284 N N . GLN A 1 165 ? -0.607 10.832 2.462 1.00 98.19 165 GLN A N 1
ATOM 1285 C CA . GLN A 1 165 ? 0.304 11.683 1.695 1.00 98.19 165 GLN A CA 1
ATOM 1286 C C . GLN A 1 165 ? 0.507 11.110 0.293 1.00 98.19 165 GLN A C 1
ATOM 1288 O O . GLN A 1 165 ? 0.741 9.910 0.128 1.00 98.19 165 GLN A O 1
ATOM 1293 N N . HIS A 1 166 ? 0.466 11.984 -0.712 1.00 97.75 166 HIS A N 1
ATOM 1294 C CA . HIS A 1 166 ? 0.615 11.602 -2.112 1.00 97.75 166 HIS A CA 1
ATOM 1295 C C . HIS A 1 166 ? 1.177 12.771 -2.953 1.00 97.75 166 HIS A C 1
ATOM 1297 O O . HIS A 1 166 ? 0.804 13.915 -2.696 1.00 97.75 166 HIS A O 1
ATOM 1303 N N . PRO A 1 167 ? 2.026 12.542 -3.980 1.00 96.06 167 PRO A N 1
ATOM 1304 C CA . PRO A 1 167 ? 2.643 13.614 -4.782 1.00 96.06 167 PRO A CA 1
ATOM 1305 C C . PRO A 1 167 ? 1.693 14.500 -5.604 1.00 96.06 167 PRO A C 1
ATOM 1307 O O . PRO A 1 167 ? 2.154 15.481 -6.202 1.00 96.06 167 PRO A O 1
ATOM 1310 N N . ALA A 1 168 ? 0.418 14.118 -5.711 1.00 97.19 168 ALA A N 1
ATOM 1311 C CA . ALA A 1 168 ? -0.645 14.910 -6.339 1.00 97.19 168 ALA A CA 1
ATOM 1312 C C . ALA A 1 168 ? -1.425 15.782 -5.332 1.00 97.19 168 ALA A C 1
ATOM 1314 O O . ALA A 1 168 ? -2.300 16.545 -5.731 1.00 97.19 168 ALA A O 1
ATOM 1315 N N . LEU A 1 169 ? -1.118 15.680 -4.035 1.00 97.75 169 LEU A N 1
ATOM 1316 C CA . LEU A 1 169 ? -1.734 16.473 -2.976 1.00 97.75 169 LEU A CA 1
ATOM 1317 C C . LEU A 1 169 ? -0.784 17.580 -2.503 1.00 97.75 169 LEU A C 1
ATOM 1319 O O . LEU A 1 169 ? 0.420 17.363 -2.376 1.00 97.75 169 LEU A O 1
ATOM 1323 N N . HIS A 1 170 ? -1.338 18.757 -2.209 1.00 96.38 170 HIS A N 1
ATOM 1324 C CA . HIS A 1 170 ? -0.592 19.851 -1.572 1.00 96.38 170 HIS A CA 1
ATOM 1325 C C . HIS A 1 170 ? -0.456 19.631 -0.060 1.00 96.38 170 HIS A C 1
ATOM 1327 O O . HIS A 1 170 ? 0.590 19.916 0.517 1.00 96.38 170 HIS A O 1
ATOM 1333 N N . GLU A 1 171 ? -1.505 19.091 0.561 1.00 97.25 171 GLU A N 1
ATOM 1334 C CA . GLU A 1 171 ? -1.576 18.755 1.982 1.00 97.25 171 GLU A CA 1
ATOM 1335 C C . GLU A 1 171 ? -2.125 17.329 2.149 1.00 97.25 171 GLU A C 1
ATOM 1337 O O . GLU A 1 171 ? -2.865 16.862 1.276 1.00 97.25 171 GLU A O 1
ATOM 1342 N N . PRO A 1 172 ? -1.787 16.613 3.236 1.00 97.50 172 PRO A N 1
ATOM 1343 C CA . PRO A 1 172 ? -2.286 15.259 3.452 1.00 97.50 172 PRO A CA 1
ATOM 1344 C C . PRO A 1 172 ? -3.816 15.216 3.580 1.00 97.50 172 PRO A C 1
ATOM 1346 O O . PRO A 1 172 ? -4.403 16.006 4.321 1.00 97.50 172 PRO A O 1
ATOM 1349 N N . LEU A 1 173 ? -4.465 14.243 2.936 1.00 98.00 173 LEU A N 1
ATOM 1350 C CA . LEU A 1 173 ? -5.894 13.990 3.142 1.00 98.00 173 LEU A CA 1
ATOM 1351 C C . LEU A 1 173 ? -6.088 13.205 4.436 1.00 98.00 173 LEU A C 1
ATOM 1353 O O . LEU A 1 173 ? -5.608 12.081 4.547 1.00 98.00 173 LEU A O 1
ATOM 1357 N N . THR A 1 174 ? -6.788 13.789 5.407 1.00 97.81 174 THR A N 1
ATOM 1358 C CA . THR A 1 174 ? -7.020 13.160 6.714 1.00 97.81 174 THR A CA 1
ATOM 1359 C C . THR A 1 174 ? -8.494 12.850 6.912 1.00 97.81 174 THR A C 1
ATOM 1361 O O . THR A 1 174 ? -9.329 13.743 6.794 1.00 97.81 174 THR A O 1
ATOM 1364 N N . GLN A 1 175 ? -8.798 11.602 7.263 1.00 98.12 175 GLN A N 1
ATOM 1365 C CA . GLN A 1 175 ? -10.134 11.159 7.649 1.00 98.12 175 GLN A CA 1
ATOM 1366 C C . GLN A 1 175 ? -10.118 10.668 9.099 1.00 98.12 175 GLN A C 1
ATOM 1368 O O . GLN A 1 175 ? -9.242 9.894 9.486 1.00 98.12 175 GLN A O 1
ATOM 1373 N N . MET A 1 176 ? -11.085 11.129 9.893 1.00 97.50 176 MET A N 1
ATOM 1374 C CA . MET A 1 176 ? -11.275 10.715 11.288 1.00 97.50 176 MET A CA 1
ATOM 1375 C C . MET A 1 176 ? -12.328 9.609 11.393 1.00 97.50 176 MET A C 1
ATOM 1377 O O . MET A 1 176 ? -13.243 9.556 10.562 1.00 97.50 176 MET A O 1
ATOM 1381 N N . TRP A 1 177 ? -12.189 8.778 12.423 1.00 95.88 177 TRP A N 1
ATOM 1382 C CA . TRP A 1 177 ? -13.113 7.729 12.847 1.00 95.88 177 TRP A CA 1
ATOM 1383 C C . TRP A 1 177 ? -13.405 7.867 14.338 1.00 95.88 177 TRP A C 1
ATOM 1385 O O . TRP A 1 177 ? -12.429 8.040 15.113 1.00 95.88 177 TRP A O 1
#

Foldseek 3Di:
DKDWDWDWDDDPPDTWTFIDIRQHTQWIAPPVVQDIDGPDDPPDDRDDDDPCPSVVSVVSHVVNVVVVVVCCVVVVVDDDDWWDKDQWDWDWPDDADAQDKTKIKTKIWGTPDDDKDKWKDKPNHTDDPQKDKDGWDADPVRITMIMIMHIDHDDPPIKMKIWIDGPNDPGTRIDID

Radius of gyration: 18.03 Å; Cα contacts (8 Å, |Δi|>4): 336; chains: 1; bounding box: 36×44×50 Å

Nearest PDB structures (foldseek):
  7zfr-assembly1_B  TM=5.404E-01  e=1.449E-13  Homo sapiens
  4i0p-assembly1_D  TM=5.613E-01  e=3.343E-13  Homo sapiens
  7yxb-assembly2_D  TM=5.403E-01  e=2.319E-13  Homo sapiens
  5lax-assembly1_B  TM=5.393E-01  e=3.173E-13  Homo sapiens
  2fse-assembly2_D  TM=5.429E-01  e=9.508E-13  Mus musculus

pLDDT: mean 95.78, std 2.62, range [86.12, 98.69]

Solvent-accessible surface area (backbone atoms only — not comparable to full-atom values): 10443 Å² total; per-residue (Å²): 138,85,48,81,47,79,46,79,46,64,56,98,87,51,70,45,37,37,36,28,52,74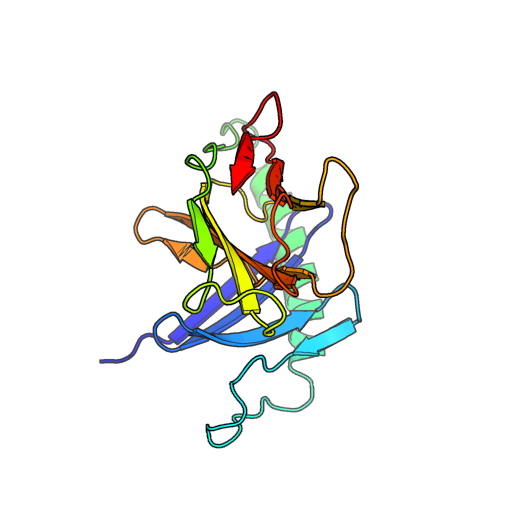,86,41,62,48,33,35,48,40,75,87,81,69,41,64,45,61,77,58,63,91,90,55,86,84,75,81,79,64,90,60,54,47,59,50,47,57,52,48,45,55,51,45,44,54,49,49,54,51,48,51,68,77,46,65,86,60,79,83,78,61,38,50,56,50,87,53,47,68,48,61,76,58,84,91,44,78,75,40,83,45,35,41,35,38,42,37,37,56,21,28,70,80,70,73,47,78,45,40,27,50,73,90,37,82,54,66,76,60,54,51,68,58,76,73,42,77,45,98,86,74,26,28,32,40,47,34,36,32,53,45,64,50,54,95,87,68,38,37,35,44,33,38,41,48,98,51,47,96,64,63,54,70,38,76,88

Organism: Cynoglossus semilaevis (NCBI:txid244447)

Mean predicted aligned error: 3.49 Å

Secondary structure (DSSP, 8-state):
---EEEEEEE-SS-EEEEEEETTEEEEEEETTTTEEE----TTSPP--PPTTHHHHHHHHHHHHHHHHHHHHHHSTTSPPP-BPPPPPEEEESS---TTS-EEEEEEEEEEBSSPPEEEEEETTEEE-TTEEEPPPEE-TTS-EEEEEEEEE---TT--EEEEEE-TT-SS-EEEE-

Sequence (177 aa):
LHVDLSITGCSDTDGEEAYNLDGEEVWYADFVNKRGVEPQPSFIDHISYVEGTYANAEANQQICRSNLKNSRSGMKDIPKEKDPPSTPMIYSRDVVETGAENTLICHVTGFFPAPVKVMWTKNNQNVTEGVSINVPYPNDDSSFRQTSRLEFVPQPGDIYSCSVQHPALHEPLTQMW